Protein AF-A0A8W7PGA3-F1 (afdb_monomer_lite)

InterPro domains:
  IPR018501 DDT domain [PF02791] (238-256)
  IPR018501 DDT domain [PS50827] (234-274)

Structure (mmCIF, N/CA/C/O backbone):
data_AF-A0A8W7PGA3-F1
#
_entry.id   AF-A0A8W7PGA3-F1
#
loop_
_atom_site.group_PDB
_atom_site.id
_atom_site.type_symbol
_atom_site.label_atom_id
_atom_site.label_alt_id
_atom_site.label_comp_id
_atom_site.label_asym_id
_atom_site.label_entity_id
_atom_site.label_seq_id
_atom_site.pdbx_PDB_ins_code
_atom_site.Cartn_x
_atom_site.Cartn_y
_atom_site.Cartn_z
_atom_site.occupancy
_atom_site.B_iso_or_equiv
_atom_site.auth_seq_id
_atom_site.auth_comp_id
_atom_site.auth_asym_id
_atom_site.auth_atom_id
_atom_site.pdbx_PDB_model_num
ATOM 1 N N . LEU A 1 1 ? -80.105 10.537 167.753 1.00 42.12 1 LEU A N 1
ATOM 2 C CA . LEU A 1 1 ? -80.816 9.315 167.313 1.00 42.12 1 LEU A CA 1
ATOM 3 C C . LEU A 1 1 ? -80.474 9.106 165.846 1.00 42.12 1 LEU A C 1
ATOM 5 O O . LEU A 1 1 ? -80.791 9.972 165.046 1.00 42.12 1 LEU A O 1
ATOM 9 N N . GLN A 1 2 ? -79.720 8.060 165.520 1.00 54.12 2 GLN A N 1
ATOM 10 C CA . GLN A 1 2 ? -79.243 7.777 164.159 1.00 54.12 2 GLN A CA 1
ATOM 11 C C . GLN A 1 2 ? -80.231 6.828 163.454 1.00 54.12 2 GLN A C 1
ATOM 13 O O . GLN A 1 2 ? -80.645 5.865 164.105 1.00 54.12 2 GLN A O 1
ATOM 18 N N . PRO A 1 3 ? -80.583 7.043 162.166 1.00 50.56 3 PRO A N 1
ATOM 19 C CA . PRO A 1 3 ? -81.125 5.934 161.373 1.00 50.56 3 PRO A CA 1
ATOM 20 C C . PRO A 1 3 ? -80.585 5.775 159.929 1.00 50.56 3 PRO A C 1
ATOM 22 O O . PRO A 1 3 ? -80.514 6.723 159.156 1.00 50.56 3 PRO A O 1
ATOM 25 N N . ALA A 1 4 ? -80.256 4.500 159.663 1.00 43.84 4 ALA A N 1
ATOM 26 C CA . ALA A 1 4 ? -80.224 3.626 158.470 1.00 43.84 4 ALA A CA 1
ATOM 27 C C . ALA A 1 4 ? -79.685 4.083 157.080 1.00 43.84 4 ALA A C 1
ATOM 29 O O . ALA A 1 4 ? -80.120 5.100 156.548 1.00 43.84 4 ALA A O 1
ATOM 30 N N . PRO A 1 5 ? -78.812 3.275 156.418 1.00 52.69 5 PRO A N 1
ATOM 31 C CA . PRO A 1 5 ? -78.231 3.594 155.110 1.00 52.69 5 PRO A CA 1
ATOM 32 C C . PRO A 1 5 ? -79.104 3.181 153.903 1.00 52.69 5 PRO A C 1
ATOM 34 O O . PRO A 1 5 ? -80.006 2.353 153.998 1.00 52.69 5 PRO A O 1
ATOM 37 N N . LEU A 1 6 ? -78.774 3.800 152.763 1.00 44.16 6 LEU A N 1
ATOM 38 C CA . LEU A 1 6 ? -79.467 3.865 151.464 1.00 44.16 6 LEU A CA 1
ATOM 39 C C . LEU A 1 6 ? -79.898 2.518 150.834 1.00 44.16 6 LEU A C 1
ATOM 41 O O . LEU A 1 6 ? -79.213 1.516 151.043 1.00 44.16 6 LEU A O 1
ATOM 45 N N . PRO A 1 7 ? -80.950 2.498 149.972 1.00 54.72 7 PRO A N 1
ATOM 46 C CA . PRO A 1 7 ? -81.526 3.638 149.240 1.00 54.72 7 PRO A CA 1
ATOM 47 C C . PRO A 1 7 ? -83.064 3.764 149.372 1.00 54.72 7 PRO A C 1
ATOM 49 O O . PRO A 1 7 ? -83.767 3.756 148.366 1.00 54.72 7 PRO A O 1
ATOM 52 N N . TYR A 1 8 ? -83.609 3.866 150.589 1.00 55.56 8 TYR A N 1
ATOM 53 C CA . TYR A 1 8 ? -85.072 3.913 150.802 1.00 55.56 8 TYR A CA 1
ATOM 54 C C . TYR A 1 8 ? -85.569 5.129 151.601 1.00 55.56 8 TYR A C 1
ATOM 56 O O . TYR A 1 8 ? -86.561 5.033 152.316 1.00 55.56 8 TYR A O 1
ATOM 64 N N . ALA A 1 9 ? -84.909 6.282 151.476 1.00 47.88 9 ALA A N 1
ATOM 65 C CA . ALA A 1 9 ? -85.446 7.546 151.979 1.00 47.88 9 ALA A CA 1
ATOM 66 C C . ALA A 1 9 ? -86.015 8.356 150.806 1.00 47.88 9 ALA A C 1
ATOM 68 O O . ALA A 1 9 ? -85.306 9.128 150.165 1.00 47.88 9 ALA A O 1
ATOM 69 N N . THR A 1 10 ? -87.291 8.134 150.495 1.00 50.56 10 THR A N 1
ATOM 70 C CA . THR A 1 10 ? -88.084 9.042 149.659 1.00 50.56 10 THR A CA 1
ATOM 71 C C . THR A 1 10 ? -89.368 9.361 150.401 1.00 50.56 10 THR A C 1
ATOM 73 O O . THR A 1 10 ? -90.278 8.533 150.484 1.00 50.56 10 THR A O 1
ATOM 76 N N . ASP A 1 11 ? -89.378 10.562 150.966 1.00 43.31 11 ASP A N 1
ATOM 77 C CA . ASP A 1 11 ? -90.471 11.182 151.693 1.00 43.31 11 ASP A CA 1
ATOM 78 C C . ASP A 1 11 ? -91.579 11.634 150.727 1.00 43.31 11 ASP A C 1
ATOM 80 O O . ASP A 1 11 ? -91.365 12.468 149.851 1.00 43.31 11 ASP A O 1
ATOM 84 N N . GLY A 1 12 ? -92.787 11.104 150.923 1.00 51.31 12 GLY A N 1
ATOM 85 C CA . GLY A 1 12 ? -94.022 11.863 150.701 1.00 51.31 12 GLY A CA 1
ATOM 86 C C . GLY A 1 12 ? -94.742 11.794 149.351 1.00 51.31 12 GLY A C 1
ATOM 87 O O . GLY A 1 12 ? -95.866 12.283 149.295 1.00 51.31 12 GLY A O 1
ATOM 88 N N . GLU A 1 13 ? -94.212 11.174 148.293 1.00 43.97 13 GLU A N 1
ATOM 89 C CA . GLU A 1 13 ? -94.921 11.118 146.999 1.00 43.97 13 GLU A CA 1
ATOM 90 C C . GLU A 1 13 ? -95.120 9.688 146.470 1.00 43.97 13 GLU A C 1
ATOM 92 O O . GLU A 1 13 ? -94.195 8.887 146.360 1.00 43.97 13 GLU A O 1
ATOM 97 N N . PHE A 1 14 ? -96.382 9.362 146.171 1.00 51.12 14 PHE A N 1
ATOM 98 C CA . PHE A 1 14 ? -96.876 8.035 145.803 1.00 51.12 14 PHE A CA 1
ATOM 99 C C . PHE A 1 14 ? -96.120 7.415 144.617 1.00 51.12 14 PHE A C 1
ATOM 101 O O . PHE A 1 14 ? -95.987 8.027 143.557 1.00 51.12 14 PHE A O 1
ATOM 108 N N . ILE A 1 15 ? -95.706 6.151 144.773 1.00 60.69 15 ILE A N 1
ATOM 109 C CA . ILE A 1 15 ? -95.103 5.334 143.712 1.00 60.69 15 ILE A CA 1
ATOM 110 C C . ILE A 1 15 ? -96.135 5.154 142.588 1.00 60.69 15 ILE A C 1
ATOM 112 O O . ILE A 1 15 ? -97.030 4.312 142.673 1.00 60.69 15 ILE A O 1
ATOM 116 N N . LYS A 1 16 ? -96.008 5.957 141.528 1.00 62.19 16 LYS A N 1
ATOM 117 C CA . LYS A 1 16 ? -96.774 5.816 140.286 1.00 62.19 16 LYS A CA 1
ATOM 118 C C . LYS A 1 16 ? -96.240 4.604 139.525 1.00 62.19 16 LYS A C 1
ATOM 120 O O . LYS A 1 16 ? -95.284 4.726 138.768 1.00 62.19 16 LYS A O 1
ATOM 125 N N . MET A 1 17 ? -96.827 3.434 139.754 1.00 63.03 17 MET A N 1
ATOM 126 C CA . MET A 1 17 ? -96.642 2.295 138.854 1.00 63.03 17 MET A CA 1
ATOM 127 C C . MET A 1 17 ? -97.622 2.405 137.691 1.00 63.03 17 MET A C 1
ATOM 129 O O . MET A 1 17 ? -98.796 2.709 137.892 1.00 63.03 17 MET A O 1
ATOM 133 N N . THR A 1 18 ? -97.131 2.164 136.478 1.00 72.38 18 THR A N 1
ATOM 134 C CA . THR A 1 18 ? -97.987 2.059 135.287 1.00 72.38 18 THR A CA 1
ATOM 135 C C . THR A 1 18 ? -98.889 0.827 135.392 1.00 72.38 18 THR A C 1
ATOM 137 O O . THR A 1 18 ? -98.512 -0.159 136.028 1.00 72.38 18 THR A O 1
ATOM 140 N N . ASP A 1 19 ? -100.057 0.832 134.740 1.00 70.75 19 ASP A N 1
ATOM 141 C CA . ASP A 1 19 ? -100.989 -0.313 134.759 1.00 70.75 19 ASP A CA 1
ATOM 142 C C . ASP A 1 19 ? -100.303 -1.633 134.358 1.00 70.75 19 ASP A C 1
ATOM 144 O O . ASP A 1 19 ? -100.608 -2.699 134.892 1.00 70.75 19 ASP A O 1
ATOM 148 N N . VAL A 1 20 ? -99.301 -1.548 133.474 1.00 74.12 20 VAL A N 1
ATOM 149 C CA . VAL A 1 20 ? -98.461 -2.673 133.041 1.00 74.12 20 VAL A CA 1
ATOM 150 C C . VAL A 1 20 ? -97.588 -3.208 134.182 1.00 74.12 20 VAL A C 1
ATOM 152 O O . VAL A 1 20 ? -97.471 -4.420 134.361 1.00 74.12 20 VAL A O 1
ATOM 155 N N . GLU A 1 21 ? -96.980 -2.331 134.978 1.00 74.06 21 GLU A N 1
ATOM 156 C CA . GLU A 1 21 ? -96.149 -2.723 136.121 1.00 74.06 21 GLU A CA 1
ATOM 157 C C . GLU A 1 21 ? -96.991 -3.281 137.272 1.00 74.06 21 GLU A C 1
ATOM 159 O O . GLU A 1 21 ? -96.579 -4.258 137.902 1.00 74.06 21 GLU A O 1
ATOM 164 N N . VAL A 1 22 ? -98.184 -2.721 137.510 1.00 73.00 22 VAL A N 1
ATOM 165 C CA . VAL A 1 22 ? -99.146 -3.236 138.499 1.00 73.00 22 VAL A CA 1
ATOM 166 C C . VAL A 1 22 ? -99.644 -4.625 138.095 1.00 73.00 22 VAL A C 1
ATOM 168 O O . VAL A 1 22 ? -99.619 -5.543 138.918 1.00 73.00 22 VAL A O 1
ATOM 171 N N . ALA A 1 23 ? -100.028 -4.813 136.827 1.00 73.56 23 ALA A N 1
ATOM 172 C CA . ALA A 1 23 ? -100.450 -6.108 136.294 1.00 73.56 23 ALA A CA 1
ATOM 173 C C . ALA A 1 23 ? -99.333 -7.153 136.403 1.00 73.56 23 ALA A C 1
ATOM 175 O O . ALA A 1 23 ? -99.572 -8.256 136.894 1.00 73.56 23 ALA A O 1
ATOM 176 N N . ARG A 1 24 ? -98.096 -6.781 136.050 1.00 77.25 24 ARG A N 1
ATOM 177 C CA . ARG A 1 24 ? -96.934 -7.663 136.180 1.00 77.25 24 ARG A CA 1
ATOM 178 C C . ARG A 1 24 ? -96.676 -8.060 137.635 1.00 77.25 24 ARG A C 1
ATOM 180 O O . ARG A 1 24 ? -96.416 -9.226 137.903 1.00 77.25 24 ARG A O 1
ATOM 187 N N . ARG A 1 25 ? -96.781 -7.129 138.591 1.00 70.25 25 ARG A N 1
ATOM 188 C CA . ARG A 1 25 ? -96.600 -7.442 140.021 1.00 70.25 25 ARG A CA 1
ATOM 189 C C . ARG A 1 25 ? -97.705 -8.346 140.563 1.00 70.25 25 ARG A C 1
ATOM 191 O O . ARG A 1 25 ? -97.416 -9.237 141.354 1.00 70.25 25 ARG A O 1
ATOM 198 N N . LEU A 1 26 ? -98.950 -8.139 140.131 1.00 70.06 26 LEU A N 1
ATOM 199 C CA . LEU A 1 26 ? -100.078 -9.021 140.448 1.00 70.06 26 LEU A CA 1
ATOM 200 C C . LEU A 1 26 ? -99.887 -10.420 139.859 1.00 70.06 26 LEU A C 1
ATOM 202 O O . LEU A 1 26 ? -100.242 -11.407 140.501 1.00 70.06 26 LEU A O 1
ATOM 206 N N . GLU A 1 27 ? -99.329 -10.513 138.657 1.00 71.88 27 GLU A N 1
ATOM 207 C CA . GLU A 1 27 ? -99.021 -11.779 138.006 1.00 71.88 27 GLU A CA 1
ATOM 208 C C . GLU A 1 27 ? -97.866 -12.499 138.713 1.00 71.88 27 GLU A C 1
ATOM 210 O O . GLU A 1 27 ? -98.025 -13.663 139.072 1.00 71.88 27 GLU A O 1
ATOM 215 N N . ASP A 1 28 ? -96.785 -11.796 139.060 1.00 68.19 28 ASP A N 1
ATOM 216 C CA . ASP A 1 28 ? -95.674 -12.328 139.862 1.00 68.19 28 ASP A CA 1
ATOM 217 C C . ASP A 1 28 ? -96.162 -12.824 141.242 1.00 68.19 28 ASP A C 1
ATOM 219 O O . ASP A 1 28 ? -95.785 -13.913 141.682 1.00 68.19 28 ASP A O 1
ATOM 223 N N . LEU A 1 29 ? -97.066 -12.084 141.902 1.00 60.66 29 LEU A N 1
ATOM 224 C CA . LEU A 1 29 ? -97.652 -12.474 143.191 1.00 60.66 29 LEU A CA 1
ATOM 225 C C . LEU A 1 29 ? -98.572 -13.702 143.054 1.00 60.66 29 LEU A C 1
ATOM 227 O O . LEU A 1 29 ? -98.481 -14.631 143.856 1.00 60.66 29 LEU A O 1
ATOM 231 N N . LYS A 1 30 ? -99.405 -13.764 142.002 1.00 64.06 30 LYS A N 1
ATOM 232 C CA . LYS A 1 30 ? -100.249 -14.935 141.682 1.00 64.06 30 LYS A CA 1
ATOM 233 C C . LYS A 1 30 ? -99.424 -16.169 141.326 1.00 64.06 30 LYS A C 1
ATOM 235 O O . LYS A 1 30 ? -99.808 -17.285 141.681 1.00 64.06 30 LYS A O 1
ATOM 240 N N . MET A 1 31 ? -98.312 -15.993 140.616 1.00 64.44 31 MET A N 1
ATOM 241 C CA . MET A 1 31 ? -97.389 -17.079 140.298 1.00 64.44 31 MET A CA 1
ATOM 242 C C . MET A 1 31 ? -96.699 -17.572 141.570 1.00 64.44 31 MET A C 1
ATOM 244 O O . MET A 1 31 ? -96.667 -18.776 141.803 1.00 64.44 31 MET A O 1
ATOM 248 N N . PHE A 1 32 ? -96.264 -16.676 142.461 1.00 59.03 32 PHE A N 1
ATOM 249 C CA . PHE A 1 32 ? -95.673 -17.046 143.750 1.00 59.03 32 PHE A CA 1
ATOM 250 C C . PHE A 1 32 ? -96.638 -17.852 144.639 1.00 59.03 32 PHE A C 1
ATOM 252 O O . PHE A 1 32 ? -96.260 -18.900 145.166 1.00 59.03 32 PHE A O 1
ATOM 259 N N . THR A 1 33 ? -97.908 -17.438 144.742 1.00 56.81 33 THR A N 1
ATOM 260 C CA . THR A 1 33 ? -98.926 -18.181 145.506 1.00 56.81 33 THR A CA 1
ATOM 261 C C . THR A 1 33 ? -99.267 -19.529 144.862 1.00 56.81 33 THR A C 1
ATOM 263 O O . THR A 1 33 ? -99.448 -20.511 145.581 1.00 56.81 33 THR A O 1
ATOM 266 N N . ARG A 1 34 ? -99.274 -19.630 143.521 1.00 60.41 34 ARG A N 1
ATOM 267 C CA . ARG A 1 34 ? -99.401 -20.926 142.828 1.00 60.41 34 ARG A CA 1
ATOM 268 C C . ARG A 1 34 ? -98.195 -21.829 143.071 1.00 60.41 34 ARG A C 1
ATOM 270 O O . ARG A 1 34 ? -98.386 -23.013 143.302 1.00 60.41 34 ARG A O 1
ATOM 277 N N . HIS A 1 35 ? -96.972 -21.304 143.083 1.00 58.03 35 HIS A N 1
ATOM 278 C CA . HIS A 1 35 ? -95.774 -22.111 143.323 1.00 58.03 35 HIS A CA 1
ATOM 279 C C . HIS A 1 35 ? -95.649 -22.609 144.767 1.00 58.03 35 HIS A C 1
ATOM 281 O O . HIS A 1 35 ? -95.086 -23.681 144.973 1.00 58.03 35 HIS A O 1
ATOM 287 N N . ALA A 1 36 ? -96.203 -21.900 145.757 1.00 58.75 36 ALA A N 1
ATOM 288 C CA . ALA A 1 36 ? -96.117 -22.282 147.167 1.00 58.75 36 ALA A CA 1
ATOM 289 C C . ALA A 1 36 ? -96.862 -23.592 147.512 1.00 58.75 36 ALA A C 1
ATOM 291 O O . ALA A 1 36 ? -96.420 -24.300 148.416 1.00 58.75 36 ALA A O 1
ATOM 292 N N . GLY A 1 37 ? -97.910 -23.959 146.758 1.00 57.12 37 GLY A N 1
ATOM 293 C CA . GLY A 1 37 ? -98.713 -25.178 146.960 1.00 57.12 37 GLY A CA 1
ATOM 294 C C . GLY A 1 37 ? -98.348 -26.389 146.085 1.00 57.12 37 GLY A C 1
ATOM 295 O O . GLY A 1 37 ? -99.008 -27.418 146.186 1.00 57.12 37 GLY A O 1
ATOM 296 N N . LEU A 1 38 ? -97.329 -26.289 145.220 1.00 58.66 38 LEU A N 1
ATOM 297 C CA . LEU A 1 38 ? -96.968 -27.346 144.258 1.00 58.66 38 LEU A CA 1
ATOM 298 C C . LEU A 1 38 ? -95.821 -28.227 144.781 1.00 58.66 38 LEU A C 1
ATOM 300 O O . LEU A 1 38 ? -94.893 -27.728 145.426 1.00 58.66 38 LEU A O 1
ATOM 304 N N . GLY A 1 39 ? -95.873 -29.532 144.495 1.00 58.84 39 GLY A N 1
ATOM 305 C CA . GLY A 1 39 ? -94.847 -30.509 144.881 1.00 58.84 39 GLY A CA 1
ATOM 306 C C . GLY A 1 39 ? -93.471 -30.215 144.266 1.00 58.84 39 GLY A C 1
ATOM 307 O O . GLY A 1 39 ? -93.366 -29.528 143.249 1.00 58.84 39 GLY A O 1
ATOM 308 N N . VAL A 1 40 ? -92.406 -30.721 144.897 1.00 63.78 40 VAL A N 1
ATOM 309 C CA . VAL A 1 40 ? -90.995 -30.414 144.573 1.00 63.78 40 VAL A CA 1
ATOM 310 C C . VAL A 1 40 ? -90.662 -30.621 143.086 1.00 63.78 40 VAL A C 1
ATOM 312 O O . VAL A 1 40 ? -89.968 -29.790 142.503 1.00 63.78 40 VAL A O 1
ATOM 315 N N . GLU A 1 41 ? -91.215 -31.651 142.441 1.00 61.66 41 GLU A N 1
ATOM 316 C CA . GLU A 1 41 ? -90.937 -31.946 141.026 1.00 61.66 41 GLU A CA 1
ATOM 317 C C . GLU A 1 41 ? -91.449 -30.868 140.056 1.00 61.66 41 GLU A C 1
ATOM 319 O O . GLU A 1 41 ? -90.728 -30.456 139.148 1.00 61.66 41 GLU A O 1
ATOM 324 N N . GLN A 1 42 ? -92.636 -30.304 140.295 1.00 61.88 42 GLN A N 1
ATOM 325 C CA . GLN A 1 42 ? -93.205 -29.264 139.426 1.00 61.88 42 GLN A CA 1
ATOM 326 C C . GLN A 1 42 ? -92.454 -27.927 139.525 1.00 61.88 42 GLN A C 1
ATOM 328 O O . GLN A 1 42 ? -92.464 -27.135 138.584 1.00 61.88 42 GLN A O 1
ATOM 333 N N . ARG A 1 43 ? -91.756 -27.664 140.640 1.00 59.25 43 ARG A N 1
ATOM 334 C CA . ARG A 1 43 ? -90.908 -26.465 140.785 1.00 59.25 43 ARG A CA 1
ATOM 335 C C . ARG A 1 43 ? -89.595 -26.598 140.007 1.00 59.25 43 ARG A C 1
ATOM 337 O O . ARG A 1 43 ? -89.128 -25.612 139.438 1.00 59.25 43 ARG A O 1
ATOM 344 N N . ILE A 1 44 ? -89.031 -27.808 139.938 1.00 63.69 44 ILE A N 1
ATOM 345 C CA . ILE A 1 44 ? -87.819 -28.109 139.157 1.00 63.69 44 ILE A CA 1
ATOM 346 C C . ILE A 1 44 ? -88.093 -27.938 137.659 1.00 63.69 44 ILE A C 1
ATOM 348 O O . ILE A 1 44 ? -87.286 -27.346 136.942 1.00 63.69 44 ILE A O 1
ATOM 352 N N . GLU A 1 45 ? -89.251 -28.393 137.185 1.00 67.06 45 GLU A N 1
ATOM 353 C CA . GLU A 1 45 ? -89.621 -28.311 135.770 1.00 67.06 45 GLU A CA 1
ATOM 354 C C . GLU A 1 45 ? -89.770 -26.861 135.279 1.00 67.06 45 GLU A C 1
ATOM 356 O O . GLU A 1 45 ? -89.292 -26.500 134.200 1.00 67.06 45 GLU A O 1
ATOM 361 N N . ILE A 1 46 ? -90.335 -25.986 136.112 1.00 68.62 46 ILE A N 1
ATOM 362 C CA . ILE A 1 46 ? -90.528 -24.566 135.784 1.00 68.62 46 ILE A CA 1
ATOM 363 C C . ILE A 1 46 ? -89.200 -23.797 135.833 1.00 68.62 46 ILE A C 1
ATOM 365 O O . ILE A 1 46 ? -88.940 -22.959 134.965 1.00 68.62 46 ILE A O 1
ATOM 369 N N . ALA A 1 47 ? -88.308 -24.131 136.773 1.00 66.38 47 ALA A N 1
ATOM 370 C CA . ALA A 1 47 ? -86.943 -23.603 136.787 1.00 66.38 47 ALA A CA 1
ATOM 371 C C . ALA A 1 47 ? -86.157 -24.028 135.530 1.00 66.38 47 ALA A C 1
ATOM 373 O O . ALA A 1 47 ? -85.461 -23.211 134.921 1.00 66.38 47 ALA A O 1
ATOM 374 N N . LYS A 1 48 ? -86.329 -25.278 135.079 1.00 72.38 48 LYS A N 1
ATOM 375 C CA . LYS A 1 48 ? -85.702 -25.802 133.856 1.00 72.38 48 LYS A CA 1
ATOM 376 C C . LYS A 1 48 ? -86.221 -25.103 132.594 1.00 72.38 48 LYS A C 1
ATOM 378 O O . LYS A 1 48 ? -85.424 -24.759 131.722 1.00 72.38 48 LYS A O 1
ATOM 383 N N . GLN A 1 49 ? -87.524 -24.823 132.508 1.00 68.44 49 GLN A N 1
ATOM 384 C CA . GLN A 1 49 ? -88.103 -24.071 131.387 1.00 68.44 49 GLN A CA 1
ATOM 385 C C . GLN A 1 49 ? -87.634 -22.607 131.339 1.00 68.44 49 GLN A C 1
ATOM 387 O O . GLN A 1 49 ? -87.328 -22.102 130.258 1.00 68.44 49 GLN A O 1
ATOM 392 N N . GLN A 1 50 ? -87.503 -21.924 132.483 1.00 68.12 50 GLN A N 1
ATOM 393 C CA . GLN A 1 50 ? -86.955 -20.559 132.512 1.00 68.12 50 GLN A CA 1
ATOM 394 C C . GLN A 1 50 ? -85.472 -20.501 132.124 1.00 68.12 50 GLN A C 1
ATOM 396 O O . GLN A 1 50 ? -85.062 -19.561 131.435 1.00 68.12 50 GLN A O 1
ATOM 401 N N . GLN A 1 51 ? -84.679 -21.500 132.519 1.00 69.69 51 GLN A N 1
ATOM 402 C CA . GLN A 1 51 ? -83.281 -21.612 132.104 1.00 69.69 51 GLN A CA 1
ATOM 403 C C . GLN A 1 51 ? -83.176 -21.822 130.582 1.00 69.69 51 GLN A C 1
ATOM 405 O O . GLN A 1 51 ? -82.461 -21.080 129.909 1.00 69.69 51 GLN A O 1
ATOM 410 N N . ALA A 1 52 ? -83.988 -22.724 130.016 1.00 72.69 52 ALA A N 1
ATOM 411 C CA . ALA A 1 52 ? -84.034 -22.975 128.573 1.00 72.69 52 ALA A CA 1
ATOM 412 C C . ALA A 1 52 ? -84.430 -21.728 127.754 1.00 72.69 52 ALA A C 1
ATOM 414 O O . ALA A 1 52 ? -83.836 -21.448 126.713 1.00 72.69 52 ALA A O 1
ATOM 415 N N . LEU A 1 53 ? -85.386 -20.928 128.242 1.00 70.25 53 LEU A N 1
ATOM 416 C CA . LEU A 1 53 ? -85.795 -19.668 127.605 1.00 70.25 53 LEU A CA 1
ATOM 417 C C . LEU A 1 53 ? -84.688 -18.601 127.614 1.00 70.25 53 LEU A C 1
ATOM 419 O O . LEU A 1 53 ? -84.539 -17.851 126.644 1.00 70.25 53 LEU A O 1
ATOM 423 N N . ARG A 1 54 ? -83.896 -18.520 128.691 1.00 68.31 54 ARG A N 1
ATOM 424 C CA . ARG A 1 54 ? -82.757 -17.589 128.774 1.00 68.31 54 ARG A CA 1
ATOM 425 C C . ARG A 1 54 ? -81.625 -17.991 127.832 1.00 68.31 54 ARG A C 1
ATOM 427 O O . ARG A 1 54 ? -81.098 -17.122 127.132 1.00 68.31 54 ARG A O 1
ATOM 434 N N . ASP A 1 55 ? -81.313 -19.280 127.759 1.00 71.69 55 ASP A N 1
ATOM 435 C CA . ASP A 1 55 ? -80.259 -19.797 126.885 1.00 71.69 55 ASP A CA 1
ATOM 436 C C . ASP A 1 55 ? -80.645 -19.668 125.400 1.00 71.69 55 ASP A C 1
ATOM 438 O O . ASP A 1 55 ? -79.843 -19.191 124.594 1.00 71.69 55 ASP A O 1
ATOM 442 N N . ALA A 1 56 ? -81.909 -19.930 125.044 1.00 73.19 56 ALA A N 1
ATOM 443 C CA . ALA A 1 56 ? -82.420 -19.712 123.687 1.00 73.19 56 ALA A CA 1
ATOM 444 C C . ALA A 1 56 ? -82.331 -18.236 123.246 1.00 73.19 56 ALA A C 1
ATOM 446 O O . ALA A 1 56 ? -81.934 -17.935 122.118 1.00 73.19 56 ALA A O 1
ATOM 447 N N . LYS A 1 57 ? -82.636 -17.285 124.142 1.00 72.00 57 LYS A N 1
ATOM 448 C CA . LYS A 1 57 ? -82.545 -15.845 123.839 1.00 72.00 57 LYS A CA 1
ATOM 449 C C . LYS A 1 57 ? -81.097 -15.370 123.669 1.00 72.00 57 LYS A C 1
ATOM 451 O O . LYS A 1 57 ? -80.841 -14.465 122.871 1.00 72.00 57 LYS A O 1
ATOM 456 N N . LYS A 1 58 ? -80.149 -15.968 124.398 1.00 70.94 58 LYS A N 1
ATOM 457 C CA . LYS A 1 58 ? -78.715 -15.680 124.253 1.00 70.94 58 LYS A CA 1
ATOM 458 C C . LYS A 1 58 ? -78.181 -16.202 122.915 1.00 70.94 58 LYS A C 1
ATOM 460 O O . LYS A 1 58 ? -77.539 -15.438 122.196 1.00 70.94 58 LYS A O 1
ATOM 465 N N . LEU A 1 59 ? -78.546 -17.429 122.539 1.00 74.56 59 LEU A N 1
ATOM 466 C CA . LEU A 1 59 ? -78.173 -18.035 121.256 1.00 74.56 59 LEU A CA 1
ATOM 467 C C . LEU A 1 59 ? -78.724 -17.249 120.056 1.00 74.56 59 LEU A C 1
ATOM 469 O O . LEU A 1 59 ? -77.981 -16.980 119.118 1.00 74.56 59 LEU A O 1
ATOM 473 N N . ALA A 1 60 ? -79.974 -16.778 120.112 1.00 74.38 60 ALA A N 1
ATOM 474 C CA . ALA A 1 60 ? -80.553 -15.962 119.040 1.00 74.38 60 ALA A CA 1
ATOM 475 C C . ALA A 1 60 ? -79.833 -14.608 118.854 1.00 74.38 60 ALA A C 1
ATOM 477 O O . ALA A 1 60 ? -79.659 -14.128 117.731 1.00 74.38 60 ALA A O 1
ATOM 478 N N . LYS A 1 61 ? -79.378 -13.982 119.949 1.00 71.94 61 LYS A N 1
ATOM 479 C CA . LYS A 1 61 ? -78.632 -12.713 119.893 1.00 71.94 61 LYS A CA 1
ATOM 480 C C . LYS A 1 61 ? -77.192 -12.913 119.406 1.00 71.94 61 LYS A C 1
ATOM 482 O O . LYS A 1 61 ? -76.680 -12.065 118.674 1.00 71.94 61 LYS A O 1
ATOM 487 N N . GLU A 1 62 ? -76.554 -14.024 119.772 1.00 73.00 62 GLU A N 1
ATOM 488 C CA . GLU A 1 62 ? -75.240 -14.415 119.245 1.00 73.00 62 GLU A CA 1
ATOM 489 C C . GLU A 1 62 ? -75.305 -14.778 117.755 1.00 73.00 62 GLU A C 1
ATOM 491 O O . GLU A 1 62 ? -74.464 -14.303 116.993 1.00 73.00 62 GLU A O 1
ATOM 496 N N . GLU A 1 63 ? -76.329 -15.510 117.300 1.00 72.00 63 GLU A N 1
ATOM 497 C CA . GLU A 1 63 ? -76.545 -15.776 115.871 1.00 72.00 63 GLU A CA 1
ATOM 498 C C . GLU A 1 63 ? -76.769 -14.491 115.074 1.00 72.00 63 GLU A C 1
ATOM 500 O O . GLU A 1 63 ? -76.122 -14.289 114.047 1.00 72.00 63 GLU A O 1
ATOM 505 N N . MET A 1 64 ? -77.618 -13.578 115.557 1.00 71.50 64 MET A N 1
ATOM 506 C CA . MET A 1 64 ? -77.866 -12.300 114.884 1.00 71.50 64 MET A CA 1
ATOM 507 C C . MET A 1 64 ? -76.582 -11.461 114.753 1.00 71.50 64 MET A C 1
ATOM 509 O O . MET A 1 64 ? -76.327 -10.877 113.696 1.00 71.50 64 MET A O 1
ATOM 513 N N . ASN A 1 65 ? -75.749 -11.417 115.798 1.00 69.88 65 ASN A N 1
ATOM 514 C CA . ASN A 1 65 ? -74.473 -10.701 115.761 1.00 69.88 65 ASN A CA 1
ATOM 515 C C . ASN A 1 65 ? -73.465 -11.375 114.816 1.00 69.88 65 ASN A C 1
ATOM 517 O O . ASN A 1 65 ? -72.846 -10.689 114.001 1.00 69.88 65 ASN A O 1
ATOM 521 N N . LYS A 1 66 ? -73.369 -12.709 114.841 1.00 74.38 66 LYS A N 1
ATOM 522 C CA . LYS A 1 66 ? -72.488 -13.491 113.961 1.00 74.38 66 LYS A CA 1
ATOM 523 C C . LYS A 1 66 ? -72.888 -13.363 112.489 1.00 74.38 66 LYS A C 1
ATOM 525 O O . LYS A 1 66 ? -72.023 -13.256 111.622 1.00 74.38 66 LYS A O 1
ATOM 530 N N . ASN A 1 67 ? -74.188 -13.307 112.192 1.00 70.50 67 ASN A N 1
ATOM 531 C CA . ASN A 1 67 ? -74.681 -13.116 110.828 1.00 70.50 67 ASN A CA 1
ATOM 532 C C . ASN A 1 67 ? -74.408 -11.691 110.314 1.00 70.50 67 ASN A C 1
ATOM 534 O O . ASN A 1 67 ? -74.053 -11.497 109.151 1.00 70.50 67 ASN A O 1
ATOM 538 N N . LYS A 1 68 ? -74.496 -10.682 111.191 1.00 71.62 68 LYS A N 1
ATOM 539 C CA . LYS A 1 68 ? -74.177 -9.285 110.858 1.00 71.62 68 LYS A CA 1
ATOM 540 C C . LYS A 1 68 ? -72.680 -9.067 110.609 1.00 71.62 68 LYS A C 1
ATOM 542 O O . LYS A 1 68 ? -72.321 -8.270 109.744 1.00 71.62 68 LYS A O 1
ATOM 547 N N . GLU A 1 69 ? -71.819 -9.780 111.330 1.00 73.50 69 GLU A N 1
ATOM 548 C CA . GLU A 1 69 ? -70.368 -9.756 111.128 1.00 73.50 69 GLU A CA 1
ATOM 549 C C . GLU A 1 69 ? -69.957 -10.472 109.831 1.00 73.50 69 GLU A C 1
ATOM 551 O O . GLU A 1 69 ? -69.244 -9.887 109.013 1.00 73.50 69 GLU A O 1
ATOM 556 N N . LYS A 1 70 ? -70.515 -11.661 109.559 1.00 71.75 70 LYS A N 1
ATOM 557 C CA . LYS A 1 70 ? -70.325 -12.369 108.279 1.00 71.75 70 LYS A CA 1
ATOM 558 C C . LYS A 1 70 ? -70.770 -11.537 107.073 1.00 71.75 70 LYS A C 1
ATOM 560 O O . LYS A 1 70 ? -70.070 -11.495 106.066 1.00 71.75 70 LYS A O 1
ATOM 565 N N . ALA A 1 71 ? -71.891 -10.819 107.179 1.00 75.56 71 ALA A N 1
ATOM 566 C CA . ALA A 1 71 ? -72.372 -9.945 106.108 1.00 75.56 71 ALA A CA 1
ATOM 567 C C . ALA A 1 71 ? -71.447 -8.740 105.840 1.00 75.56 71 ALA A C 1
ATOM 569 O O . ALA A 1 71 ? -71.376 -8.260 104.707 1.00 75.56 71 ALA A O 1
ATOM 570 N N . ARG A 1 72 ? -70.730 -8.238 106.856 1.00 73.38 72 ARG A N 1
ATOM 571 C CA . ARG A 1 72 ? -69.726 -7.174 106.677 1.00 73.38 72 ARG A CA 1
ATOM 572 C C . ARG A 1 72 ? -68.454 -7.709 106.025 1.00 73.38 72 ARG A C 1
ATOM 574 O O . ARG A 1 72 ? -68.002 -7.115 105.052 1.00 73.38 72 ARG A O 1
ATOM 581 N N . GLN A 1 73 ? -67.951 -8.850 106.494 1.00 71.06 73 GLN A N 1
ATOM 582 C CA . GLN A 1 73 ? -66.765 -9.497 105.923 1.00 71.06 73 GLN A CA 1
ATOM 583 C C . GLN A 1 73 ? -66.982 -9.912 104.459 1.00 71.06 73 GLN A C 1
ATOM 585 O O . GLN A 1 73 ? -66.106 -9.695 103.629 1.00 71.06 73 GLN A O 1
ATOM 590 N N . ALA A 1 74 ? -68.172 -10.412 104.106 1.00 77.19 74 ALA A N 1
ATOM 591 C CA . ALA A 1 74 ? -68.508 -10.748 102.721 1.00 77.19 74 ALA A CA 1
ATOM 592 C C . ALA A 1 74 ? -68.520 -9.516 101.794 1.00 77.19 74 ALA A C 1
ATOM 594 O O . ALA A 1 74 ? -67.975 -9.567 100.695 1.00 77.19 74 ALA A O 1
ATOM 595 N N . LYS A 1 75 ? -69.081 -8.382 102.243 1.00 76.31 75 LYS A N 1
ATOM 596 C CA . LYS A 1 75 ? -69.081 -7.131 101.459 1.00 76.31 75 LYS A CA 1
ATOM 597 C C . LYS A 1 75 ? -67.684 -6.533 101.291 1.00 76.31 75 LYS A C 1
ATOM 599 O O . LYS A 1 75 ? -67.400 -5.920 100.265 1.00 76.31 75 LYS A O 1
ATOM 604 N N . GLU A 1 76 ? -66.825 -6.677 102.294 1.00 74.62 76 GLU A N 1
ATOM 605 C CA . GLU A 1 76 ? -65.439 -6.211 102.228 1.00 74.62 76 GLU A CA 1
ATOM 606 C C . GLU A 1 76 ? -64.589 -7.092 101.300 1.00 74.62 76 GLU A C 1
ATOM 608 O O . GLU A 1 76 ? -63.843 -6.562 100.475 1.00 74.62 76 GLU A O 1
ATOM 613 N N . ALA A 1 77 ? -64.790 -8.414 101.343 1.00 73.56 77 ALA A N 1
ATOM 614 C CA . ALA A 1 77 ? -64.176 -9.357 100.411 1.00 73.56 77 ALA A CA 1
ATOM 615 C C . ALA A 1 77 ? -64.595 -9.088 98.954 1.00 73.56 77 ALA A C 1
ATOM 617 O O . ALA A 1 77 ? -63.727 -8.964 98.094 1.00 73.56 77 ALA A O 1
ATOM 618 N N . GLU A 1 78 ? -65.890 -8.880 98.679 1.00 78.44 78 GLU A N 1
ATOM 619 C CA . GLU A 1 78 ? -66.378 -8.571 97.323 1.00 78.44 78 GLU A CA 1
ATOM 620 C C . GLU A 1 78 ? -65.820 -7.234 96.797 1.00 78.44 78 GLU A C 1
ATOM 622 O O . GLU A 1 78 ? -65.478 -7.096 95.619 1.00 78.44 78 GLU A O 1
ATOM 627 N N . ARG A 1 79 ? -65.678 -6.225 97.669 1.00 77.94 79 ARG A N 1
ATOM 628 C CA . ARG A 1 79 ? -65.090 -4.930 97.297 1.00 77.94 79 ARG A CA 1
ATOM 629 C C . ARG A 1 79 ? -63.602 -5.053 96.959 1.00 77.94 79 ARG A C 1
ATOM 631 O O . ARG A 1 79 ? -63.162 -4.434 95.987 1.00 77.94 79 ARG A O 1
ATOM 638 N N . ASN A 1 80 ? -62.842 -5.826 97.735 1.00 70.62 80 ASN A N 1
ATOM 639 C CA . ASN A 1 80 ? -61.430 -6.083 97.449 1.00 70.62 80 ASN A CA 1
ATOM 640 C C . ASN A 1 80 ? -61.252 -6.907 96.170 1.00 70.62 80 ASN A C 1
ATOM 642 O O . ASN A 1 80 ? -60.407 -6.556 95.350 1.00 70.62 80 ASN A O 1
ATOM 646 N N . GLU A 1 81 ? -62.087 -7.922 95.944 1.00 77.50 81 GLU A N 1
ATOM 647 C CA . GLU A 1 81 ? -62.024 -8.749 94.738 1.00 77.50 81 GLU A CA 1
ATOM 648 C C . GLU A 1 81 ? -62.310 -7.931 93.466 1.00 77.50 81 GLU A C 1
ATOM 650 O O . GLU A 1 81 ? -61.567 -8.030 92.489 1.00 77.50 81 GLU A O 1
ATOM 655 N N . ARG A 1 82 ? -63.299 -7.023 93.487 1.00 78.00 82 ARG A N 1
ATOM 656 C CA . ARG A 1 82 ? -63.558 -6.104 92.358 1.00 78.00 82 ARG A CA 1
ATOM 657 C C . ARG A 1 82 ? -62.392 -5.151 92.079 1.00 78.00 82 ARG A C 1
ATOM 659 O O . ARG A 1 82 ? -62.092 -4.870 90.919 1.00 78.00 82 ARG A O 1
ATOM 666 N N . LEU A 1 83 ? -61.733 -4.637 93.120 1.00 72.50 83 LEU A N 1
ATOM 667 C CA . LEU A 1 83 ? -60.552 -3.775 92.972 1.00 72.50 83 LEU A CA 1
ATOM 668 C C . LEU A 1 83 ? -59.356 -4.545 92.397 1.00 72.50 83 LEU A C 1
ATOM 670 O O . LEU A 1 83 ? -58.622 -4.005 91.567 1.00 72.50 83 LEU A O 1
ATOM 674 N N . GLU A 1 84 ? -59.170 -5.798 92.805 1.00 76.31 84 GLU A N 1
ATOM 675 C CA . GLU A 1 84 ? -58.099 -6.657 92.304 1.00 76.31 84 GLU A CA 1
ATOM 676 C C . GLU A 1 84 ? -58.342 -7.085 90.848 1.00 76.31 84 GLU A C 1
ATOM 678 O O . GLU A 1 84 ? -57.424 -7.014 90.030 1.00 76.31 84 GLU A O 1
ATOM 683 N N . GLN A 1 85 ? -59.583 -7.425 90.483 1.00 73.94 85 GLN A N 1
ATOM 684 C CA . GLN A 1 85 ? -59.972 -7.705 89.095 1.00 73.94 85 GLN A CA 1
ATOM 685 C C . GLN A 1 85 ? -59.752 -6.486 88.191 1.00 73.94 85 GLN A C 1
ATOM 687 O O . GLN A 1 85 ? -59.150 -6.614 87.127 1.00 73.94 85 GLN A O 1
ATOM 692 N N . GLN A 1 86 ? -60.134 -5.284 88.635 1.00 74.56 86 GLN A N 1
ATOM 693 C CA . GLN A 1 86 ? -59.932 -4.060 87.853 1.00 74.56 86 GLN A CA 1
ATOM 694 C C . GLN A 1 86 ? -58.444 -3.691 87.700 1.00 74.56 86 GLN A C 1
ATOM 696 O O . GLN A 1 86 ? -58.046 -3.131 86.675 1.00 74.56 86 GLN A O 1
ATOM 701 N N . ARG A 1 87 ? -57.597 -4.009 88.691 1.00 76.62 87 ARG A N 1
ATOM 702 C CA . ARG A 1 87 ? -56.135 -3.868 88.571 1.00 76.62 87 ARG A CA 1
ATOM 703 C C . ARG A 1 87 ? -55.554 -4.868 87.573 1.00 76.62 87 ARG A C 1
ATOM 705 O O . ARG A 1 87 ? -54.841 -4.440 86.670 1.00 76.62 87 ARG A O 1
ATOM 712 N N . LYS A 1 88 ? -55.925 -6.149 87.671 1.00 78.50 88 LYS A N 1
ATOM 713 C CA . LYS A 1 88 ? -55.494 -7.202 86.733 1.00 78.50 88 LYS A CA 1
ATOM 714 C C . LYS A 1 88 ? -55.925 -6.905 85.295 1.00 78.50 88 LYS A C 1
ATOM 716 O O . LYS A 1 88 ? -55.130 -7.062 84.375 1.00 78.50 88 LYS A O 1
ATOM 721 N N . GLU A 1 89 ? -57.141 -6.402 85.090 1.00 77.06 89 GLU A N 1
ATOM 722 C CA . GLU A 1 89 ? -57.640 -6.026 83.763 1.00 77.06 89 GLU A CA 1
ATOM 723 C C . GLU A 1 89 ? -56.888 -4.814 83.183 1.00 77.06 89 GLU A C 1
ATOM 725 O O . GLU A 1 89 ? -56.533 -4.800 82.002 1.00 77.06 89 GLU A O 1
ATOM 730 N N . ARG A 1 90 ? -56.569 -3.808 84.014 1.00 77.12 90 ARG A N 1
ATOM 731 C CA . ARG A 1 90 ? -55.738 -2.665 83.598 1.00 77.12 90 ARG A CA 1
ATOM 732 C C . ARG A 1 90 ? -54.306 -3.079 83.265 1.00 77.12 90 ARG A C 1
ATOM 734 O O . ARG A 1 90 ? -53.768 -2.589 82.275 1.00 77.12 90 ARG A O 1
ATOM 741 N N . GLU A 1 91 ? -53.702 -3.967 84.051 1.00 75.44 91 GLU A N 1
ATOM 742 C CA . GLU A 1 91 ? -52.356 -4.490 83.790 1.00 75.44 91 GLU A CA 1
ATOM 743 C C . GLU A 1 91 ? -52.310 -5.323 82.507 1.00 75.44 91 GLU A C 1
ATOM 745 O O . GLU A 1 91 ? -51.438 -5.088 81.669 1.00 75.44 91 GLU A O 1
ATOM 750 N N . LEU A 1 92 ? -53.289 -6.207 82.291 1.00 77.12 92 LEU A N 1
ATOM 751 C CA . LEU A 1 92 ? -53.386 -7.020 81.078 1.00 77.12 92 LEU A CA 1
ATOM 752 C C . LEU A 1 92 ? -53.586 -6.150 79.829 1.00 77.12 92 LEU A C 1
ATOM 754 O O . LEU A 1 92 ? -52.908 -6.338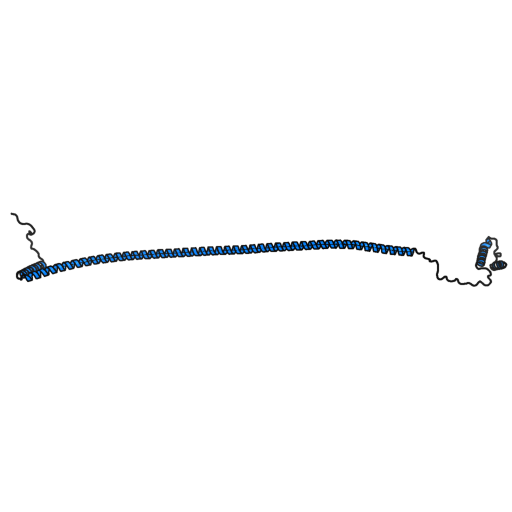 78.820 1.00 77.12 92 LEU A O 1
ATOM 758 N N . LYS A 1 93 ? -54.466 -5.145 79.900 1.00 76.75 93 LYS A N 1
ATOM 759 C CA . LYS A 1 93 ? -54.696 -4.208 78.792 1.00 76.75 93 LYS A CA 1
ATOM 760 C C . LYS A 1 93 ? -53.455 -3.364 78.486 1.00 76.75 93 LYS A C 1
ATOM 762 O O . LYS A 1 93 ? -53.170 -3.097 77.319 1.00 76.75 93 LYS A O 1
ATOM 767 N N . ASN A 1 94 ? -52.704 -2.957 79.510 1.00 78.88 94 ASN A N 1
ATOM 768 C CA .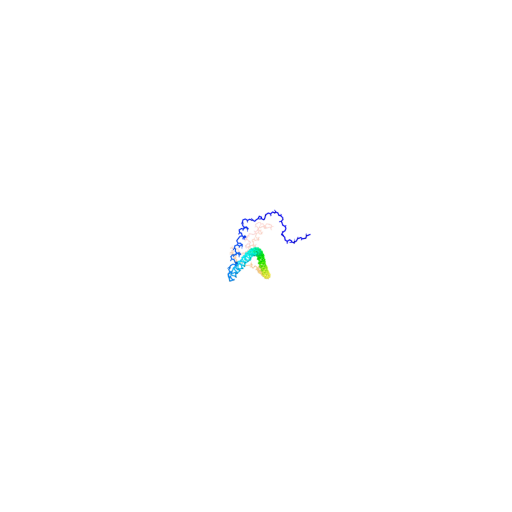 ASN A 1 94 ? -51.464 -2.204 79.331 1.00 78.88 94 ASN A CA 1
ATOM 769 C C . ASN A 1 94 ? -50.341 -3.081 78.743 1.00 78.88 94 ASN A C 1
ATOM 771 O O . ASN A 1 94 ? -49.630 -2.634 77.845 1.00 78.88 94 ASN A O 1
A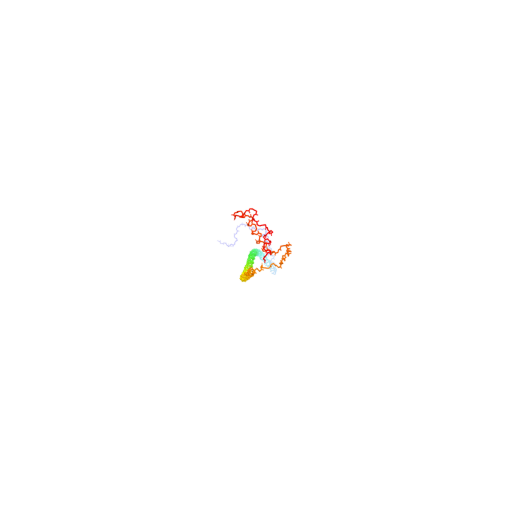TOM 775 N N . GLN A 1 95 ? -50.228 -4.345 79.172 1.00 76.00 95 GLN A N 1
ATOM 776 C CA . GLN A 1 95 ? -49.310 -5.320 78.569 1.00 76.00 95 GLN A CA 1
ATOM 777 C C . GLN A 1 95 ? -49.638 -5.576 77.097 1.00 76.00 95 GLN A C 1
ATOM 779 O O . GLN A 1 95 ? -48.749 -5.474 76.257 1.00 76.00 95 GLN A O 1
ATOM 784 N N . GLN A 1 96 ? -50.909 -5.808 76.758 1.00 77.81 96 GLN A N 1
ATOM 785 C CA . GLN A 1 96 ? -51.331 -6.007 75.368 1.00 77.81 96 GLN A CA 1
ATOM 786 C C . GLN A 1 96 ? -51.080 -4.767 74.497 1.00 77.81 96 GLN A C 1
ATOM 788 O O . GLN A 1 96 ? -50.672 -4.897 73.344 1.00 77.81 96 GLN A O 1
ATOM 793 N N . ALA A 1 97 ? -51.274 -3.557 75.033 1.00 78.44 97 ALA A N 1
ATOM 794 C CA . ALA A 1 97 ? -50.978 -2.320 74.312 1.00 78.44 97 ALA A CA 1
ATOM 795 C C . ALA A 1 97 ? -49.469 -2.130 74.064 1.00 78.44 97 ALA A C 1
ATOM 797 O O . ALA A 1 97 ? -49.071 -1.721 72.971 1.00 78.44 97 ALA A O 1
ATOM 798 N N . LEU A 1 98 ? -48.627 -2.450 75.052 1.00 79.69 98 LEU A N 1
ATOM 799 C CA . LEU A 1 98 ? -47.167 -2.404 74.929 1.00 79.69 98 LEU A CA 1
ATOM 800 C C . LEU A 1 98 ? -46.639 -3.468 73.964 1.00 79.69 98 LEU A C 1
ATOM 802 O O . LEU A 1 98 ? -45.815 -3.142 73.109 1.00 79.69 98 LEU A O 1
ATOM 806 N N . GLU A 1 99 ? -47.137 -4.703 74.038 1.00 80.25 99 GLU A N 1
ATOM 807 C CA . GLU A 1 99 ? -46.784 -5.759 73.087 1.00 80.25 99 GLU A CA 1
ATOM 808 C C . GLU A 1 99 ? -47.236 -5.415 71.670 1.00 80.25 99 GLU A C 1
ATOM 810 O O . GLU A 1 99 ? -46.439 -5.531 70.746 1.00 80.25 99 GLU A O 1
ATOM 815 N N . ALA A 1 100 ? -48.462 -4.919 71.474 1.00 80.38 100 ALA A N 1
ATOM 816 C CA . ALA A 1 100 ? -48.942 -4.510 70.154 1.00 80.38 100 ALA A CA 1
ATOM 817 C C . ALA A 1 100 ? -48.123 -3.346 69.571 1.00 80.38 100 ALA A C 1
ATOM 819 O O . ALA A 1 100 ? -47.835 -3.331 68.372 1.00 80.38 100 ALA A O 1
ATOM 820 N N . LYS A 1 101 ? -47.710 -2.385 70.409 1.00 82.94 101 LYS A N 1
ATOM 821 C CA . LYS A 1 101 ? -46.825 -1.289 69.996 1.00 82.94 101 LYS A CA 1
ATOM 822 C C . LYS A 1 101 ? -45.436 -1.811 69.620 1.00 82.94 101 LYS A C 1
ATOM 824 O O . LYS A 1 101 ? -44.943 -1.460 68.554 1.00 82.94 101 LYS A O 1
ATOM 829 N N . LYS A 1 102 ? -44.852 -2.690 70.441 1.00 82.56 102 LYS A N 1
ATOM 830 C CA . LYS A 1 102 ? -43.543 -3.306 70.189 1.00 82.56 102 LYS A CA 1
ATOM 831 C C . LYS A 1 102 ? -43.553 -4.157 68.917 1.00 82.56 102 LYS A C 1
ATOM 833 O O . LYS A 1 102 ? -42.643 -4.042 68.109 1.00 82.56 102 LYS A O 1
ATOM 838 N N . LYS A 1 103 ? -44.617 -4.934 68.694 1.00 82.00 103 LYS A N 1
ATOM 839 C CA . LYS A 1 103 ? -44.792 -5.767 67.497 1.00 82.00 103 LYS A CA 1
ATOM 840 C C . LYS A 1 103 ? -44.915 -4.917 66.232 1.00 82.00 103 LYS A C 1
ATOM 842 O O . LYS A 1 103 ? -44.264 -5.218 65.243 1.00 82.00 103 LYS A O 1
ATOM 847 N N . ARG A 1 104 ? -45.676 -3.813 66.281 1.00 79.88 104 ARG A N 1
ATOM 848 C CA . ARG A 1 104 ? -45.756 -2.849 65.168 1.00 79.88 104 ARG A CA 1
ATOM 849 C C . ARG A 1 104 ? -44.418 -2.173 64.882 1.00 79.88 104 ARG A C 1
ATOM 851 O O . ARG A 1 104 ? -44.080 -1.985 63.722 1.00 79.88 104 ARG A O 1
ATOM 858 N N . GLU A 1 105 ? -43.676 -1.795 65.918 1.00 81.06 105 GLU A N 1
ATOM 859 C CA . GLU A 1 105 ? -42.372 -1.140 65.776 1.00 81.06 105 GLU A CA 1
ATOM 860 C C . GLU A 1 105 ? -41.310 -2.097 65.207 1.00 81.06 105 GLU A C 1
ATOM 862 O O . GLU A 1 105 ? -40.556 -1.719 64.312 1.00 81.06 105 GLU A O 1
ATOM 867 N N . GLU A 1 106 ? -41.313 -3.358 65.644 1.00 83.69 106 GLU A N 1
ATOM 868 C CA . GLU A 1 106 ? -40.445 -4.418 65.124 1.00 83.69 106 GLU A CA 1
ATOM 869 C C . GLU A 1 106 ? -40.768 -4.769 63.663 1.00 83.69 106 GLU A C 1
ATOM 871 O O . GLU A 1 106 ? -39.858 -4.931 62.850 1.00 83.69 106 GLU A O 1
ATOM 876 N N . GLU A 1 107 ? -42.049 -4.816 63.289 1.00 83.69 107 GLU A N 1
ATOM 877 C CA . GLU A 1 107 ? -42.478 -5.087 61.912 1.00 83.69 107 GLU A CA 1
ATOM 878 C C . GLU A 1 107 ? -42.080 -3.951 60.953 1.00 83.69 107 GLU A C 1
ATOM 880 O O . GLU A 1 107 ? -41.577 -4.206 59.857 1.00 83.69 107 GLU A O 1
ATOM 885 N N . LEU A 1 108 ? -42.201 -2.693 61.395 1.00 84.44 108 LEU A N 1
ATOM 886 C CA . LEU A 1 108 ? -41.748 -1.511 60.651 1.00 84.44 108 LEU A CA 1
ATOM 887 C C . LEU A 1 108 ? -40.221 -1.473 60.508 1.00 84.44 108 LEU A C 1
ATOM 889 O O . LEU A 1 108 ? -39.704 -1.178 59.429 1.00 84.44 108 LEU A O 1
ATOM 893 N N . ALA A 1 109 ? -39.488 -1.797 61.577 1.00 86.88 109 ALA A N 1
ATOM 894 C CA . ALA A 1 109 ? -38.032 -1.895 61.539 1.00 86.88 109 ALA A CA 1
ATOM 895 C C . ALA A 1 109 ? -37.569 -3.019 60.600 1.00 86.88 109 ALA A C 1
ATOM 897 O O . ALA A 1 109 ? -36.634 -2.823 59.820 1.00 86.88 109 ALA A O 1
ATOM 898 N N . ARG A 1 110 ? -38.258 -4.166 60.615 1.00 88.88 110 ARG A N 1
ATOM 899 C CA . ARG A 1 110 ? -37.979 -5.304 59.736 1.00 88.88 110 ARG A CA 1
ATOM 900 C C . ARG A 1 110 ? -38.238 -4.972 58.267 1.00 88.88 110 ARG A C 1
ATOM 902 O O . ARG A 1 110 ? -37.362 -5.232 57.449 1.00 88.88 110 ARG A O 1
ATOM 909 N N . GLN A 1 111 ? -39.367 -4.343 57.934 1.00 86.56 111 GLN A N 1
ATOM 910 C CA . GLN A 1 111 ? -39.652 -3.903 56.560 1.00 86.56 111 GLN A CA 1
ATOM 911 C C . GLN A 1 111 ? -38.604 -2.906 56.055 1.00 86.56 111 GLN A C 1
ATOM 913 O O . GLN A 1 111 ? -38.108 -3.035 54.938 1.00 86.56 111 GLN A O 1
ATOM 918 N N . LYS A 1 112 ? -38.202 -1.948 56.897 1.00 91.12 112 LYS A N 1
ATOM 919 C CA . LYS A 1 112 ? -37.186 -0.952 56.538 1.00 91.12 112 LYS A CA 1
ATOM 920 C C . LYS A 1 112 ? -35.799 -1.578 56.346 1.00 91.12 112 LYS A C 1
ATOM 922 O O . LYS A 1 112 ? -35.056 -1.157 55.462 1.00 91.12 112 LYS A O 1
ATOM 927 N N . ALA A 1 113 ? -35.454 -2.588 57.147 1.00 88.75 113 ALA A N 1
ATOM 928 C CA . ALA A 1 113 ? -34.217 -3.352 56.995 1.00 88.75 113 ALA A CA 1
ATOM 929 C C . ALA A 1 113 ? -34.225 -4.220 55.725 1.00 88.75 113 ALA A C 1
ATOM 931 O O . ALA A 1 113 ? -33.228 -4.258 55.007 1.00 88.75 113 ALA A O 1
ATOM 932 N N . GLU A 1 114 ? -35.350 -4.866 55.413 1.00 89.25 114 GLU A N 1
ATOM 933 C CA . GLU A 1 114 ? -35.520 -5.681 54.207 1.00 89.25 114 GLU A CA 1
ATOM 934 C C . GLU A 1 114 ? -35.468 -4.828 52.930 1.00 89.25 114 GLU A C 1
ATOM 936 O O . GLU A 1 114 ? -34.762 -5.171 51.981 1.00 89.25 114 GLU A O 1
ATOM 941 N N . GLU A 1 115 ? -36.123 -3.664 52.920 1.00 88.81 115 GLU A N 1
ATOM 942 C CA . GLU A 1 115 ? -36.062 -2.718 51.801 1.00 88.81 115 GLU A CA 1
ATOM 943 C C . GLU A 1 115 ? -34.640 -2.161 51.604 1.00 88.81 115 GLU A C 1
ATOM 945 O O . GLU A 1 115 ? -34.143 -2.087 50.476 1.00 88.81 115 GLU A O 1
ATOM 950 N N . ALA A 1 116 ? -33.942 -1.828 52.697 1.00 90.62 116 ALA A N 1
ATOM 951 C CA . ALA A 1 116 ? -32.551 -1.383 52.644 1.00 90.62 116 ALA A CA 1
ATOM 952 C C . ALA A 1 116 ? -31.611 -2.479 52.111 1.00 90.62 116 ALA A C 1
ATOM 954 O O . ALA A 1 116 ? -30.747 -2.186 51.280 1.00 90.62 116 ALA A O 1
ATOM 955 N N . ALA A 1 117 ? -31.802 -3.733 52.533 1.00 90.94 117 ALA A N 1
ATOM 956 C CA . ALA A 1 117 ? -31.038 -4.878 52.042 1.00 90.94 117 ALA A CA 1
ATOM 957 C C . ALA A 1 117 ? -31.301 -5.136 50.551 1.00 90.94 117 ALA A C 1
ATOM 959 O O . ALA A 1 117 ? -30.356 -5.288 49.776 1.00 90.94 117 ALA A O 1
ATOM 960 N N . ARG A 1 118 ? -32.567 -5.088 50.115 1.00 92.06 118 ARG A N 1
ATOM 961 C CA . ARG A 1 118 ? -32.946 -5.261 48.706 1.00 92.06 118 ARG A CA 1
ATOM 962 C C . ARG A 1 118 ? -32.351 -4.165 47.819 1.00 92.06 118 ARG A C 1
ATOM 964 O O . ARG A 1 118 ? -31.791 -4.462 46.767 1.00 92.06 118 ARG A O 1
ATOM 971 N N . LYS A 1 119 ? -32.380 -2.907 48.273 1.00 93.19 119 LYS A N 1
ATOM 972 C CA . LYS A 1 119 ? -31.762 -1.771 47.569 1.00 93.19 119 LYS A CA 1
ATOM 973 C C . LYS A 1 119 ? -30.235 -1.883 47.499 1.00 93.19 119 LYS A C 1
ATOM 975 O O . LYS A 1 119 ? -29.637 -1.497 46.494 1.00 93.19 119 LYS A O 1
ATOM 980 N N . ALA A 1 120 ? -29.593 -2.397 48.550 1.00 90.25 120 ALA A N 1
ATOM 981 C CA . ALA A 1 120 ? -28.157 -2.667 48.542 1.00 90.25 120 ALA A CA 1
ATOM 982 C C . ALA A 1 120 ? -27.805 -3.773 47.534 1.00 90.25 120 ALA A C 1
ATOM 984 O O . ALA A 1 120 ? -26.906 -3.578 46.715 1.00 90.25 120 ALA A O 1
ATOM 985 N N . GLN A 1 121 ? -28.569 -4.869 47.529 1.00 91.31 121 GLN A N 1
ATOM 986 C CA . GLN A 1 121 ? -28.385 -5.991 46.609 1.00 91.31 121 GLN A CA 1
ATOM 987 C C . GLN A 1 121 ? -28.602 -5.579 45.143 1.00 91.31 121 GLN A C 1
ATOM 989 O O . GLN A 1 121 ? -27.798 -5.923 44.282 1.00 91.31 121 GLN A O 1
ATOM 994 N N . GLU A 1 122 ? -29.625 -4.772 44.850 1.00 92.00 122 GLU A N 1
ATOM 995 C CA . GLU A 1 122 ? -29.883 -4.258 43.497 1.00 92.00 122 GLU A CA 1
ATOM 996 C C . GLU A 1 122 ? -28.757 -3.324 43.016 1.00 92.00 122 GLU A C 1
ATOM 998 O O . GLU A 1 122 ? -28.303 -3.400 41.871 1.00 92.00 122 GLU A O 1
ATOM 1003 N N . LYS A 1 123 ? -28.237 -2.467 43.905 1.00 93.81 123 LYS A N 1
ATOM 1004 C CA . LYS A 1 123 ? -27.099 -1.589 43.596 1.00 93.81 123 LYS A CA 1
ATOM 1005 C C . LYS A 1 123 ? -25.817 -2.385 43.346 1.00 93.81 123 LYS A C 1
ATOM 1007 O O . LYS A 1 123 ? -25.018 -1.990 42.495 1.00 93.81 123 LYS A O 1
ATOM 1012 N N . GLU A 1 124 ? -25.613 -3.481 44.070 1.00 91.31 124 GLU A N 1
ATOM 1013 C CA . GLU A 1 124 ? -24.485 -4.386 43.865 1.00 91.31 124 GLU A CA 1
ATOM 1014 C C . GLU A 1 124 ? -24.603 -5.150 42.542 1.00 91.31 124 GLU A C 1
ATOM 1016 O O . GLU A 1 124 ? -23.661 -5.125 41.752 1.00 91.31 124 GLU A O 1
ATOM 1021 N N . GLN A 1 125 ? -25.771 -5.718 42.231 1.00 93.50 125 GLN A N 1
ATOM 1022 C CA . GLN A 1 125 ? -26.027 -6.365 40.940 1.00 93.50 125 GLN A CA 1
ATOM 1023 C C . GLN A 1 125 ? -25.818 -5.396 39.773 1.00 93.50 125 GLN A C 1
ATOM 1025 O O . GLN A 1 125 ? -25.132 -5.726 38.808 1.00 93.50 125 GLN A O 1
ATOM 1030 N N . LYS A 1 126 ? -26.313 -4.158 39.887 1.00 94.38 126 LYS A N 1
ATOM 1031 C CA . LYS A 1 126 ? -26.096 -3.120 38.872 1.00 94.38 126 LYS A CA 1
ATOM 1032 C C . LYS A 1 126 ? -24.616 -2.762 38.709 1.00 94.38 126 LYS A C 1
ATOM 1034 O O . LYS A 1 126 ? -24.164 -2.526 37.591 1.00 94.38 126 LYS A O 1
ATOM 1039 N N . ARG A 1 127 ? -23.839 -2.739 39.801 1.00 94.31 127 ARG A N 1
ATOM 1040 C CA . ARG A 1 127 ? -22.378 -2.553 39.743 1.00 94.31 127 ARG A CA 1
ATOM 1041 C C . ARG A 1 127 ? -21.682 -3.722 39.051 1.00 94.31 127 ARG A C 1
ATOM 1043 O O . ARG A 1 127 ? -20.842 -3.474 38.193 1.00 94.31 127 ARG A O 1
ATOM 1050 N N . GL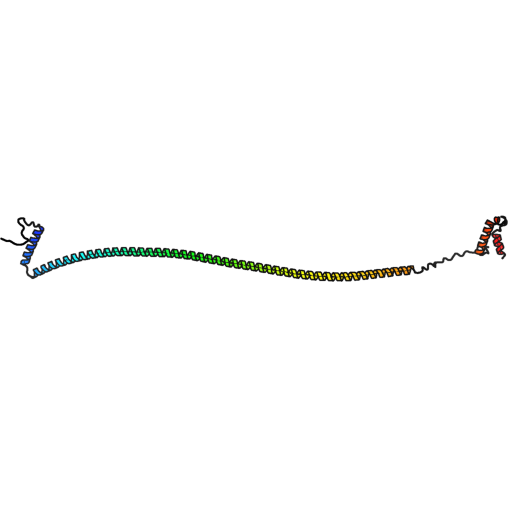N A 1 128 ? -22.033 -4.961 39.389 1.00 93.94 128 GLN A N 1
ATOM 1051 C CA . GLN A 1 128 ? -21.473 -6.152 38.742 1.00 93.94 128 GLN A CA 1
ATOM 1052 C C . GLN A 1 128 ? -21.793 -6.171 37.240 1.00 93.94 128 GLN A C 1
ATOM 1054 O O . GLN A 1 128 ? -20.907 -6.399 36.421 1.00 93.94 128 GLN A O 1
ATOM 1059 N N . GLN A 1 129 ? -23.027 -5.829 36.864 1.00 93.06 129 GLN A N 1
ATOM 1060 C CA . GLN A 1 129 ? -23.450 -5.758 35.466 1.00 93.06 129 GLN A CA 1
ATOM 1061 C C . GLN A 1 129 ? -22.701 -4.662 34.687 1.00 93.06 129 GLN A C 1
ATOM 1063 O O . GLN A 1 129 ? -22.268 -4.900 33.562 1.00 93.06 129 GLN A O 1
ATOM 1068 N N . ALA A 1 130 ? -22.472 -3.493 35.297 1.00 95.06 130 ALA A N 1
ATOM 1069 C CA . ALA A 1 130 ? -21.684 -2.417 34.690 1.00 95.06 130 ALA A CA 1
ATOM 1070 C C . ALA A 1 130 ? -20.197 -2.784 34.527 1.00 95.06 130 ALA A C 1
ATOM 1072 O O . ALA A 1 130 ? -19.579 -2.420 33.528 1.00 95.06 130 ALA A O 1
ATOM 1073 N N . LEU A 1 131 ? -19.615 -3.513 35.487 1.00 95.50 131 LEU A N 1
ATOM 1074 C CA . LEU A 1 131 ? -18.240 -4.009 35.380 1.00 95.50 131 LEU A CA 1
ATOM 1075 C C . LEU A 1 131 ? -18.100 -5.017 34.238 1.00 95.50 131 LEU A C 1
ATOM 1077 O O . LEU A 1 131 ? -17.186 -4.875 33.430 1.00 95.50 131 LEU A O 1
ATOM 1081 N N . LEU A 1 132 ? -19.037 -5.961 34.121 1.00 94.81 132 LEU A N 1
ATOM 1082 C CA . LEU A 1 132 ? -19.049 -6.938 33.033 1.00 94.81 132 LEU A CA 1
ATOM 1083 C C . LEU A 1 132 ? -19.190 -6.262 31.661 1.00 94.81 132 LEU A C 1
ATOM 1085 O O . LEU A 1 132 ? -18.477 -6.609 30.723 1.00 94.81 132 LEU A O 1
ATOM 1089 N N . GLN A 1 133 ? -20.069 -5.262 31.539 1.00 94.19 133 GLN A N 1
ATOM 1090 C CA . GLN A 1 133 ? -20.207 -4.479 30.306 1.00 94.19 133 GLN A CA 1
ATOM 1091 C C . GLN A 1 133 ? -18.911 -3.742 29.954 1.00 94.19 133 GLN A C 1
ATOM 1093 O O . GLN A 1 133 ? -18.448 -3.821 28.818 1.00 94.19 133 GLN A O 1
ATOM 1098 N N . LYS A 1 134 ? -18.281 -3.088 30.936 1.00 95.75 134 LYS A N 1
ATOM 1099 C CA . LYS A 1 134 ? -17.006 -2.387 30.738 1.00 95.75 134 LYS A CA 1
ATOM 1100 C C . LYS A 1 134 ? -15.874 -3.342 30.343 1.00 95.75 134 LYS A C 1
ATOM 1102 O O . LYS A 1 134 ? -15.031 -2.990 29.521 1.00 95.75 134 LYS A O 1
ATOM 1107 N N . GLU A 1 135 ? -15.846 -4.547 30.907 1.00 94.06 135 GLU A N 1
ATOM 1108 C CA . GLU A 1 135 ? -14.879 -5.584 30.544 1.00 94.06 135 GLU A CA 1
ATOM 1109 C C . GLU A 1 135 ? -15.090 -6.076 29.106 1.00 94.06 135 GLU A C 1
ATOM 1111 O O . GLU A 1 135 ? -14.126 -6.169 28.346 1.00 94.06 135 GLU A O 1
ATOM 1116 N N . GLN A 1 136 ? -16.342 -6.303 28.694 1.00 94.00 136 GLN A N 1
ATOM 1117 C CA . GLN A 1 136 ? -16.677 -6.659 27.312 1.00 94.00 136 GLN A CA 1
ATOM 1118 C C . GLN A 1 136 ? -16.301 -5.556 26.315 1.00 94.00 136 GLN A C 1
ATOM 1120 O O . GLN A 1 136 ? -15.775 -5.852 25.243 1.00 94.00 136 GLN A O 1
ATOM 1125 N N . GLU A 1 137 ? -16.544 -4.286 26.645 1.00 94.69 137 GLU A N 1
ATOM 1126 C CA . GLU A 1 137 ? -16.133 -3.154 25.806 1.00 94.69 137 GLU A CA 1
ATOM 1127 C C . GLU A 1 137 ? -14.612 -3.075 25.667 1.00 94.69 137 GLU A C 1
ATOM 1129 O O . GLU A 1 137 ? -14.098 -2.931 24.556 1.00 94.69 137 GLU A O 1
ATOM 1134 N N . LEU A 1 138 ? -13.878 -3.243 26.770 1.00 95.94 138 LEU A N 1
ATOM 1135 C CA . LEU A 1 138 ? -12.419 -3.257 26.743 1.00 95.94 138 LEU A CA 1
ATOM 1136 C C . LEU A 1 138 ? -11.877 -4.445 25.934 1.00 95.94 138 LEU A C 1
ATOM 1138 O O . LEU A 1 138 ? -10.901 -4.289 25.200 1.00 95.94 138 LEU A O 1
ATOM 1142 N N . ALA A 1 139 ? -12.501 -5.621 26.041 1.00 95.50 139 ALA A N 1
ATOM 1143 C CA . ALA A 1 139 ? -12.146 -6.792 25.245 1.00 95.50 139 ALA A CA 1
ATOM 1144 C C . ALA A 1 139 ? -12.340 -6.529 23.743 1.00 95.50 139 ALA A C 1
ATOM 1146 O O . ALA A 1 139 ? -11.409 -6.744 22.968 1.00 95.50 139 ALA A O 1
ATOM 1147 N N . LYS A 1 140 ? -13.485 -5.957 23.344 1.00 96.44 140 LYS A N 1
ATOM 1148 C CA . LYS A 1 140 ? -13.747 -5.550 21.952 1.00 96.44 140 LYS A CA 1
ATOM 1149 C C . LYS A 1 140 ? -12.742 -4.513 21.455 1.00 96.44 140 LYS A C 1
ATOM 1151 O O . LYS A 1 140 ? -12.277 -4.597 20.323 1.00 96.44 140 LYS A O 1
ATOM 1156 N N . GLN A 1 141 ? -12.378 -3.542 22.294 1.00 95.06 141 GLN A N 1
ATOM 1157 C CA . GLN A 1 141 ? -11.397 -2.521 21.930 1.00 95.06 141 GLN A CA 1
ATOM 1158 C C . GLN A 1 141 ? -10.001 -3.127 21.719 1.00 95.06 141 GLN A C 1
ATOM 1160 O O . GLN A 1 141 ? -9.320 -2.775 20.757 1.00 95.06 141 GLN A O 1
ATOM 1165 N N . LYS A 1 142 ? -9.583 -4.064 22.581 1.00 96.12 142 LYS A N 1
ATOM 1166 C CA . LYS A 1 142 ? -8.323 -4.807 22.420 1.00 96.12 142 LYS A CA 1
ATOM 1167 C C . LYS A 1 142 ? -8.322 -5.655 21.150 1.00 96.12 142 LYS A C 1
ATOM 1169 O O . LYS A 1 142 ? -7.338 -5.637 20.419 1.00 96.12 142 LYS A O 1
ATOM 1174 N N . GLU A 1 143 ? -9.417 -6.358 20.874 1.00 94.94 143 GLU A N 1
ATOM 1175 C CA . GLU A 1 143 ? -9.569 -7.171 19.665 1.00 94.94 143 GLU A CA 1
ATOM 1176 C C . GLU A 1 143 ? -9.502 -6.311 18.396 1.00 94.94 143 GLU A C 1
ATOM 1178 O O . GLU A 1 143 ? -8.775 -6.645 17.462 1.00 94.94 143 GLU A O 1
ATOM 1183 N N . LEU A 1 144 ? -10.174 -5.154 18.386 1.00 95.56 144 LEU A N 1
ATOM 1184 C CA . LEU A 1 144 ? -10.119 -4.206 17.274 1.00 95.56 144 LEU A CA 1
ATOM 1185 C C . LEU A 1 144 ? -8.700 -3.670 17.041 1.00 95.56 144 LEU A C 1
ATOM 1187 O O . LEU A 1 144 ? -8.245 -3.613 15.899 1.00 95.56 144 LEU A O 1
ATOM 1191 N N . MET A 1 145 ? -7.988 -3.302 18.111 1.00 95.44 145 MET A N 1
ATOM 1192 C CA . MET A 1 145 ? -6.596 -2.851 18.019 1.00 95.44 145 MET A CA 1
ATOM 1193 C C . MET A 1 145 ? -5.685 -3.950 17.466 1.00 95.44 145 MET A C 1
ATOM 1195 O O . MET A 1 145 ? -4.890 -3.686 16.566 1.00 95.44 145 MET A O 1
ATOM 1199 N N . TYR A 1 146 ? -5.844 -5.187 17.938 1.00 95.81 146 TYR A N 1
ATOM 1200 C CA . TYR A 1 146 ? -5.090 -6.333 17.433 1.00 95.81 146 TYR A CA 1
ATOM 1201 C C . TYR A 1 146 ? -5.385 -6.609 15.950 1.00 95.81 146 TYR A C 1
ATOM 1203 O O . TYR A 1 146 ? -4.466 -6.796 15.152 1.00 95.81 146 TYR A O 1
ATOM 1211 N N . ALA A 1 147 ? -6.656 -6.563 15.542 1.00 96.06 147 ALA A N 1
ATOM 1212 C CA . ALA A 1 147 ? -7.049 -6.715 14.143 1.00 96.06 147 ALA A CA 1
ATOM 1213 C C . ALA A 1 147 ? -6.453 -5.608 13.256 1.00 96.06 147 ALA A C 1
ATOM 1215 O O . ALA A 1 147 ? -5.943 -5.894 12.170 1.00 96.06 147 ALA A O 1
ATOM 1216 N N . MET A 1 148 ? -6.460 -4.358 13.731 1.00 95.38 148 MET A N 1
ATOM 1217 C CA . MET A 1 148 ? -5.853 -3.220 13.039 1.00 95.38 148 MET A CA 1
ATOM 1218 C C . MET A 1 148 ? -4.329 -3.369 12.910 1.00 95.38 148 MET A C 1
ATOM 1220 O O . MET A 1 148 ? -3.770 -3.079 11.850 1.00 95.38 148 MET A O 1
ATOM 1224 N N . GLU A 1 149 ? -3.638 -3.847 13.948 1.00 94.56 149 GLU A N 1
ATOM 1225 C CA . GLU A 1 149 ? -2.198 -4.128 13.888 1.00 94.56 149 GLU A CA 1
ATOM 1226 C C . GLU A 1 149 ? -1.872 -5.239 12.888 1.00 94.56 149 GLU A C 1
ATOM 1228 O O . GLU A 1 149 ? -0.982 -5.065 12.052 1.00 94.56 149 GLU A O 1
ATOM 1233 N N . MET A 1 150 ? -2.631 -6.336 12.903 1.00 95.06 150 MET A N 1
ATOM 1234 C CA . MET A 1 150 ? -2.479 -7.436 11.948 1.00 95.06 150 MET A CA 1
ATOM 1235 C C . MET A 1 150 ? -2.739 -6.988 10.506 1.00 95.06 150 MET A C 1
ATOM 1237 O O . MET A 1 150 ? -2.028 -7.393 9.582 1.00 95.06 150 MET A O 1
ATOM 1241 N N . GLU A 1 151 ? -3.732 -6.126 10.283 1.00 93.94 151 GLU A N 1
ATOM 1242 C CA . GLU A 1 151 ? -3.997 -5.551 8.966 1.00 93.94 151 GLU A CA 1
ATOM 1243 C C . GLU A 1 151 ? -2.850 -4.641 8.504 1.00 93.94 151 GLU A C 1
ATOM 1245 O O . GLU A 1 151 ? -2.382 -4.743 7.364 1.00 93.94 151 GLU A O 1
ATOM 1250 N N . ARG A 1 152 ? -2.346 -3.782 9.397 1.00 95.62 152 ARG A N 1
ATOM 1251 C CA . ARG A 1 152 ? -1.204 -2.907 9.118 1.00 95.62 152 ARG A CA 1
ATOM 1252 C C . ARG A 1 152 ? 0.051 -3.715 8.799 1.00 95.62 152 ARG A C 1
ATOM 1254 O O . ARG A 1 152 ? 0.773 -3.359 7.868 1.00 95.62 152 ARG A O 1
ATOM 1261 N N . GLU A 1 153 ? 0.293 -4.806 9.519 1.00 94.06 153 GLU A N 1
ATOM 1262 C CA . GLU A 1 153 ? 1.420 -5.704 9.271 1.00 94.06 153 GLU A CA 1
ATOM 1263 C C . GLU A 1 153 ? 1.292 -6.418 7.925 1.00 94.06 153 GLU A C 1
ATOM 1265 O O . GLU A 1 153 ? 2.226 -6.395 7.122 1.00 94.06 153 GLU A O 1
ATOM 1270 N N . ARG A 1 154 ? 0.100 -6.931 7.598 1.00 96.75 154 ARG A N 1
ATOM 1271 C CA . ARG A 1 154 ? -0.188 -7.515 6.280 1.00 96.75 154 ARG A CA 1
ATOM 1272 C C . ARG A 1 154 ? 0.056 -6.509 5.153 1.00 96.75 154 ARG A C 1
ATOM 1274 O O . ARG A 1 154 ? 0.687 -6.846 4.152 1.00 96.75 154 ARG A O 1
ATOM 1281 N N . ARG A 1 155 ? -0.400 -5.259 5.313 1.00 95.94 155 ARG A N 1
ATOM 1282 C CA . ARG A 1 155 ? -0.160 -4.178 4.341 1.00 95.94 155 ARG A CA 1
ATOM 1283 C C . ARG A 1 155 ? 1.330 -3.861 4.206 1.00 95.94 155 ARG A C 1
ATOM 1285 O O . ARG A 1 155 ? 1.795 -3.666 3.085 1.00 95.94 155 ARG A O 1
ATOM 1292 N N . ARG A 1 156 ? 2.089 -3.839 5.309 1.00 97.06 156 ARG A N 1
ATOM 1293 C CA . ARG A 1 156 ? 3.552 -3.652 5.280 1.00 97.06 156 ARG A CA 1
ATOM 1294 C C . ARG A 1 156 ? 4.243 -4.763 4.496 1.00 97.06 156 ARG A C 1
ATOM 1296 O O . ARG A 1 156 ? 5.027 -4.455 3.601 1.00 97.06 156 ARG A O 1
ATOM 1303 N N . GLN A 1 157 ? 3.914 -6.022 4.776 1.00 97.31 157 GLN A N 1
ATOM 1304 C CA . GLN A 1 157 ? 4.467 -7.178 4.065 1.00 97.31 157 GLN A CA 1
ATOM 1305 C C . GLN A 1 157 ? 4.111 -7.153 2.574 1.00 97.31 157 GLN A C 1
ATOM 1307 O O . GLN A 1 157 ? 4.986 -7.317 1.725 1.00 97.31 157 GLN A O 1
ATOM 1312 N N . HIS A 1 158 ? 2.851 -6.862 2.242 1.00 97.44 158 HIS A N 1
ATOM 1313 C CA . HIS A 1 158 ? 2.401 -6.738 0.858 1.00 97.44 158 HIS A CA 1
ATOM 1314 C C . HIS A 1 158 ? 3.143 -5.623 0.106 1.00 97.44 158 HIS A C 1
ATOM 1316 O O . HIS A 1 158 ? 3.673 -5.849 -0.981 1.00 97.44 158 HIS A O 1
ATOM 1322 N N . MET A 1 159 ? 3.261 -4.438 0.711 1.00 97.00 159 MET A N 1
ATOM 1323 C CA . MET A 1 159 ? 4.021 -3.324 0.139 1.00 97.00 159 MET A CA 1
ATOM 1324 C C . MET A 1 159 ? 5.511 -3.643 -0.013 1.00 97.00 159 MET A C 1
ATOM 1326 O O . MET A 1 159 ? 6.126 -3.222 -0.992 1.00 97.00 159 MET A O 1
ATOM 1330 N N . ALA A 1 160 ? 6.106 -4.371 0.933 1.00 97.75 160 ALA A N 1
ATOM 1331 C CA . ALA A 1 160 ? 7.494 -4.808 0.837 1.00 97.75 160 ALA A CA 1
ATOM 1332 C C . ALA A 1 160 ? 7.696 -5.767 -0.346 1.00 97.75 160 ALA A C 1
ATOM 1334 O O . ALA A 1 160 ? 8.626 -5.572 -1.130 1.00 97.75 160 ALA A O 1
ATOM 1335 N N . LEU A 1 161 ? 6.790 -6.733 -0.527 1.00 97.75 161 LEU A N 1
ATOM 1336 C CA . LEU A 1 161 ? 6.819 -7.659 -1.658 1.00 97.75 161 LEU A CA 1
ATOM 1337 C C . LEU A 1 161 ? 6.659 -6.925 -2.996 1.00 97.75 161 LEU A C 1
ATOM 1339 O O . LEU A 1 161 ? 7.450 -7.151 -3.910 1.00 97.75 161 LEU A O 1
ATOM 1343 N N . ILE A 1 162 ? 5.697 -6.001 -3.105 1.00 97.88 162 ILE A N 1
ATOM 1344 C CA . ILE A 1 162 ? 5.524 -5.173 -4.309 1.00 97.88 162 ILE A CA 1
ATOM 1345 C C . ILE A 1 162 ? 6.813 -4.412 -4.623 1.00 97.88 162 ILE A C 1
ATOM 1347 O O . ILE A 1 162 ? 7.304 -4.486 -5.748 1.00 97.88 162 ILE A O 1
ATOM 1351 N N . LYS A 1 163 ? 7.416 -3.741 -3.633 1.00 97.94 163 LYS A N 1
ATOM 1352 C CA . LYS A 1 163 ? 8.680 -3.011 -3.827 1.00 97.94 163 LYS A CA 1
ATOM 1353 C C . LYS A 1 163 ? 9.811 -3.924 -4.304 1.00 97.94 163 LYS A C 1
ATOM 1355 O O . LYS A 1 163 ? 10.577 -3.529 -5.180 1.00 97.94 163 LYS A O 1
ATOM 1360 N N . GLN A 1 164 ? 9.923 -5.138 -3.764 1.00 97.50 164 GLN A N 1
ATOM 1361 C CA . GLN A 1 164 ? 10.920 -6.115 -4.216 1.00 97.50 164 GLN A CA 1
ATOM 1362 C C . GLN A 1 164 ? 10.681 -6.548 -5.669 1.00 97.50 164 GLN A C 1
ATOM 1364 O O . GLN A 1 164 ? 11.625 -6.575 -6.463 1.00 97.50 164 GLN A O 1
ATOM 1369 N N . LEU A 1 165 ? 9.429 -6.826 -6.044 1.00 97.56 165 LEU A N 1
ATOM 1370 C CA . LEU A 1 165 ? 9.062 -7.174 -7.420 1.00 97.56 165 LEU A CA 1
ATOM 1371 C C . LEU A 1 165 ? 9.334 -6.020 -8.392 1.00 97.56 165 LEU A C 1
ATOM 1373 O O . LEU A 1 165 ? 9.879 -6.241 -9.472 1.00 97.56 165 LEU A O 1
ATOM 1377 N N . GLU A 1 166 ? 9.022 -4.783 -8.008 1.00 96.62 166 GLU A N 1
ATOM 1378 C CA . GLU A 1 166 ? 9.320 -3.593 -8.808 1.00 96.62 166 GLU A CA 1
ATOM 1379 C C . GLU A 1 166 ? 10.824 -3.377 -8.994 1.00 96.62 166 GLU A C 1
ATOM 1381 O O . GLU A 1 166 ? 11.264 -3.041 -10.095 1.00 96.62 166 GLU A O 1
ATOM 1386 N N . LEU A 1 167 ? 11.629 -3.582 -7.947 1.00 97.31 167 LEU A N 1
ATOM 1387 C CA . LEU A 1 167 ? 13.088 -3.495 -8.035 1.00 97.31 167 LEU A CA 1
ATOM 1388 C C . LEU A 1 167 ? 13.651 -4.555 -8.984 1.00 97.31 167 LEU A C 1
ATOM 1390 O O . LEU A 1 167 ? 14.465 -4.222 -9.850 1.00 97.31 167 LEU A O 1
ATOM 1394 N N . ARG A 1 168 ? 13.173 -5.800 -8.878 1.00 96.69 168 ARG A N 1
ATOM 1395 C CA . ARG A 1 168 ? 13.552 -6.884 -9.791 1.00 96.69 168 ARG A CA 1
ATOM 1396 C C . ARG A 1 168 ? 13.164 -6.557 -11.234 1.00 96.69 168 ARG A C 1
ATOM 1398 O O . ARG A 1 168 ? 14.011 -6.632 -12.120 1.00 96.69 168 ARG A O 1
ATOM 1405 N N . ARG A 1 169 ? 11.928 -6.103 -11.465 1.00 97.38 169 ARG A N 1
ATOM 1406 C CA . ARG A 1 169 ? 11.449 -5.684 -12.792 1.00 97.38 169 ARG A CA 1
ATOM 1407 C C . ARG A 1 169 ? 12.304 -4.555 -13.371 1.00 97.38 169 ARG A C 1
ATOM 1409 O O . ARG A 1 169 ? 12.694 -4.626 -14.532 1.00 97.38 169 ARG A O 1
ATOM 1416 N N . LYS A 1 170 ? 12.640 -3.537 -12.572 1.00 97.19 170 LYS A N 1
ATOM 1417 C CA . LYS A 1 170 ? 13.519 -2.430 -12.994 1.00 97.19 170 LYS A CA 1
ATOM 1418 C C . LYS A 1 170 ? 14.928 -2.909 -13.342 1.00 97.19 170 LYS A C 1
ATOM 1420 O O . LYS A 1 170 ? 15.531 -2.368 -14.267 1.00 97.19 170 LYS A O 1
ATOM 1425 N N . PHE A 1 171 ? 15.469 -3.884 -12.613 1.00 95.69 171 PHE A N 1
ATOM 1426 C CA . PHE A 1 171 ? 16.773 -4.473 -12.922 1.00 95.69 171 PHE A CA 1
ATOM 1427 C C . PHE A 1 171 ? 16.740 -5.243 -14.249 1.00 95.69 171 PHE A C 1
ATOM 1429 O O . PHE A 1 171 ? 17.553 -4.970 -15.131 1.00 95.69 171 PHE A O 1
ATOM 1436 N N . GLU A 1 172 ? 15.752 -6.120 -14.435 1.00 94.69 172 GLU A N 1
ATOM 1437 C CA . GLU A 1 172 ? 15.561 -6.875 -15.681 1.00 94.69 172 GLU A CA 1
ATOM 1438 C C . GLU A 1 172 ? 15.342 -5.947 -16.888 1.00 94.69 172 GLU A C 1
ATOM 1440 O O . GLU A 1 172 ? 15.887 -6.178 -17.966 1.00 94.69 172 GLU A O 1
ATOM 1445 N N . GLU A 1 173 ? 14.593 -4.855 -16.724 1.00 95.56 173 GLU A N 1
ATOM 1446 C CA . GLU A 1 173 ? 14.376 -3.874 -17.790 1.00 95.56 173 GLU A CA 1
ATOM 1447 C C . GLU A 1 173 ? 15.664 -3.118 -18.157 1.00 95.56 173 GLU A C 1
ATOM 1449 O O . GLU A 1 173 ? 15.912 -2.846 -19.333 1.00 95.56 173 GLU A O 1
ATOM 1454 N N . LYS A 1 174 ? 16.522 -2.811 -17.174 1.00 96.31 174 LYS A N 1
ATOM 1455 C CA . LYS A 1 174 ? 17.847 -2.224 -17.429 1.00 96.31 174 LYS A CA 1
ATOM 1456 C C . LYS A 1 174 ? 18.748 -3.187 -18.200 1.00 96.31 174 LYS A C 1
ATOM 1458 O O . LYS A 1 174 ? 19.396 -2.755 -19.148 1.00 96.31 174 LYS A O 1
ATOM 1463 N N . GLU A 1 175 ? 18.773 -4.464 -17.829 1.00 96.31 175 GLU A N 1
ATOM 1464 C CA . GLU A 1 175 ? 19.530 -5.500 -18.548 1.00 96.31 175 GLU A CA 1
ATOM 1465 C C . GLU A 1 175 ? 19.028 -5.649 -19.990 1.00 96.31 175 GLU A C 1
ATOM 1467 O O . GLU A 1 175 ? 19.815 -5.557 -20.933 1.00 96.31 175 GLU A O 1
ATOM 1472 N N . LYS A 1 176 ? 17.706 -5.739 -20.192 1.00 97.06 176 LYS A N 1
ATOM 1473 C CA . LYS A 1 176 ? 17.099 -5.760 -21.534 1.00 97.06 176 LYS A CA 1
ATOM 1474 C C . LYS A 1 176 ? 17.479 -4.533 -22.361 1.00 97.06 176 LYS A C 1
ATOM 1476 O O . LYS A 1 176 ? 17.849 -4.684 -23.521 1.00 97.06 176 LYS A O 1
ATOM 1481 N N . LYS A 1 177 ? 17.460 -3.330 -21.775 1.00 97.12 177 LYS A N 1
ATOM 1482 C CA . LYS A 1 177 ? 17.902 -2.101 -22.459 1.00 97.12 177 LYS A CA 1
ATOM 1483 C C . LYS A 1 177 ? 19.375 -2.164 -22.863 1.00 97.12 177 LYS A C 1
ATOM 1485 O O . LYS A 1 177 ? 19.699 -1.761 -23.975 1.00 97.12 177 LYS A O 1
ATOM 1490 N N . LYS A 1 178 ? 20.268 -2.697 -22.021 1.00 97.06 178 LYS A N 1
ATOM 1491 C CA . LYS A 1 178 ? 21.682 -2.885 -22.396 1.00 97.06 178 LYS A CA 1
ATOM 1492 C C . LYS A 1 178 ? 21.823 -3.842 -23.580 1.00 97.06 178 LYS A C 1
ATOM 1494 O O . LYS A 1 178 ? 22.530 -3.515 -24.529 1.00 97.06 178 LYS A O 1
ATOM 1499 N N . HIS A 1 179 ? 21.141 -4.988 -23.544 1.00 96.06 179 HIS A N 1
ATOM 1500 C CA . HIS A 1 179 ? 21.160 -5.949 -24.649 1.00 96.06 179 HIS A CA 1
ATOM 1501 C C . HIS A 1 179 ? 20.601 -5.345 -25.938 1.00 96.06 179 HIS A C 1
ATOM 1503 O O . HIS A 1 179 ? 21.218 -5.504 -26.988 1.00 96.06 179 HIS A O 1
ATOM 1509 N N . GLN A 1 180 ? 19.507 -4.585 -25.847 1.00 95.94 180 GLN A N 1
ATOM 1510 C CA . GLN A 1 180 ? 18.939 -3.875 -26.990 1.00 95.94 180 GLN A CA 1
ATOM 1511 C C . GLN A 1 180 ? 19.938 -2.876 -27.581 1.00 95.94 180 GLN A C 1
ATOM 1513 O O . GLN A 1 180 ? 20.176 -2.896 -28.780 1.00 95.94 180 GLN A O 1
ATOM 1518 N N . VAL A 1 181 ? 20.607 -2.070 -26.751 1.00 97.94 181 VAL A N 1
ATOM 1519 C CA . VAL A 1 181 ? 21.628 -1.116 -27.218 1.00 97.94 181 VAL A CA 1
ATOM 1520 C C . VAL A 1 181 ? 22.802 -1.826 -27.902 1.00 97.94 181 VAL A C 1
ATOM 1522 O O . VAL A 1 181 ? 23.340 -1.321 -28.888 1.00 97.94 181 VAL A O 1
ATOM 1525 N N . ILE A 1 182 ? 23.227 -2.986 -27.396 1.00 97.81 182 ILE A N 1
ATOM 1526 C CA . ILE A 1 182 ? 24.284 -3.786 -28.032 1.00 97.81 182 ILE A CA 1
ATOM 1527 C C . ILE A 1 182 ? 23.805 -4.320 -29.387 1.00 97.81 182 ILE A C 1
ATOM 1529 O O . ILE A 1 182 ? 24.536 -4.213 -30.372 1.00 97.81 182 ILE A O 1
ATOM 1533 N N . LEU A 1 183 ? 22.582 -4.849 -29.451 1.00 97.50 183 LEU A N 1
ATOM 1534 C CA . LEU A 1 183 ? 21.987 -5.357 -30.684 1.00 97.50 183 LEU A CA 1
ATOM 1535 C C . LEU A 1 183 ? 21.828 -4.247 -31.730 1.00 97.50 183 LEU A C 1
ATOM 1537 O O . LEU A 1 183 ? 22.241 -4.420 -32.873 1.00 97.50 183 LEU A O 1
ATOM 1541 N N . ASP A 1 184 ? 21.334 -3.077 -31.332 1.00 97.00 184 ASP A N 1
ATOM 1542 C CA . ASP A 1 184 ? 21.186 -1.920 -32.215 1.00 97.00 184 ASP A CA 1
ATOM 1543 C C . ASP A 1 184 ? 22.544 -1.470 -32.771 1.00 97.00 184 ASP A C 1
ATOM 1545 O O . ASP A 1 184 ? 22.666 -1.174 -33.962 1.00 97.00 184 ASP A O 1
ATOM 1549 N N . LYS A 1 185 ? 23.602 -1.484 -31.945 1.00 98.00 185 LYS A N 1
ATOM 1550 C CA . LYS A 1 185 ? 24.976 -1.207 -32.398 1.00 98.00 185 LYS A CA 1
ATOM 1551 C C . LYS A 1 185 ? 25.478 -2.244 -33.402 1.00 98.00 185 LYS A C 1
ATOM 1553 O O . LYS A 1 185 ? 26.144 -1.867 -34.368 1.00 98.00 185 LYS A O 1
ATOM 1558 N N . LEU A 1 186 ? 25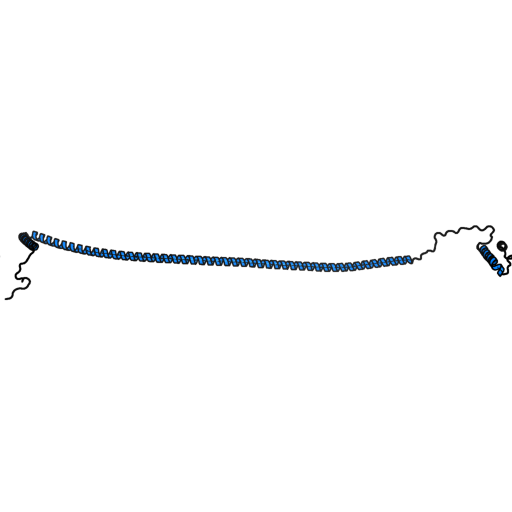.179 -3.527 -33.195 1.00 97.88 186 LEU A N 1
ATOM 1559 C CA . LEU A 1 186 ? 25.532 -4.591 -34.140 1.00 97.88 186 LEU A CA 1
ATOM 1560 C C . LEU A 1 186 ? 24.812 -4.397 -35.477 1.00 97.88 186 LEU A C 1
ATOM 1562 O O . LEU A 1 186 ? 25.472 -4.377 -36.514 1.00 97.88 186 LEU A O 1
ATOM 1566 N N . ILE A 1 187 ? 23.504 -4.132 -35.447 1.00 97.19 187 ILE A N 1
ATOM 1567 C CA . ILE A 1 187 ? 22.696 -3.854 -36.641 1.00 97.19 187 ILE A CA 1
ATOM 1568 C C . ILE A 1 187 ? 23.229 -2.622 -37.385 1.00 97.19 187 ILE A C 1
ATOM 1570 O O . ILE A 1 187 ? 23.376 -2.642 -38.606 1.00 97.19 187 ILE A O 1
ATOM 1574 N N . GLN A 1 188 ? 23.560 -1.537 -36.680 1.00 97.75 188 GLN A N 1
ATOM 1575 C CA . GLN A 1 188 ? 24.141 -0.342 -37.303 1.00 97.75 188 GLN A CA 1
ATOM 1576 C C . GLN A 1 188 ? 25.511 -0.623 -37.934 1.00 97.75 188 GLN A C 1
ATOM 1578 O O . GLN A 1 188 ? 25.802 -0.128 -39.028 1.00 97.75 188 GLN A O 1
ATOM 1583 N N . ARG A 1 189 ? 26.353 -1.428 -37.274 1.00 97.94 189 ARG A N 1
ATOM 1584 C CA . ARG A 1 189 ? 27.659 -1.836 -37.807 1.00 97.94 189 ARG A CA 1
ATOM 1585 C C . ARG A 1 189 ? 27.501 -2.680 -39.068 1.00 97.94 189 ARG A C 1
ATOM 1587 O O . ARG A 1 189 ? 28.196 -2.415 -40.046 1.00 97.94 189 ARG A O 1
ATOM 1594 N N . GLU A 1 190 ? 26.581 -3.639 -39.065 1.00 96.94 190 GLU A N 1
ATOM 1595 C CA . GLU A 1 190 ? 26.268 -4.477 -40.224 1.00 96.94 190 GLU A CA 1
ATOM 1596 C C . GLU A 1 190 ? 25.735 -3.641 -41.391 1.00 96.94 190 GLU A C 1
ATOM 1598 O O . GLU A 1 190 ? 26.291 -3.704 -42.486 1.00 96.94 190 GLU A O 1
ATOM 1603 N N . LYS A 1 191 ? 24.760 -2.754 -41.150 1.00 98.00 191 LYS A N 1
ATOM 1604 C CA . LYS A 1 191 ? 24.257 -1.815 -42.168 1.00 98.00 191 LYS A CA 1
ATOM 1605 C C . LYS A 1 191 ? 25.382 -0.979 -42.780 1.00 98.00 191 LYS A C 1
ATOM 1607 O O . LYS A 1 191 ? 25.450 -0.838 -43.998 1.00 98.00 191 LYS A O 1
ATOM 1612 N N . LYS A 1 192 ? 26.302 -0.458 -41.960 1.00 98.06 192 LYS A N 1
ATOM 1613 C CA . LYS A 1 192 ? 27.458 0.317 -42.440 1.00 98.06 192 LYS A CA 1
ATOM 1614 C C . LYS A 1 192 ? 28.422 -0.530 -43.276 1.00 98.06 192 LYS A C 1
ATOM 1616 O O . LYS A 1 192 ? 28.973 -0.022 -44.251 1.00 98.06 192 LYS A O 1
ATOM 1621 N N . LEU A 1 193 ? 28.634 -1.797 -42.917 1.00 97.44 193 LEU A N 1
ATOM 1622 C CA . LEU A 1 193 ? 29.459 -2.723 -43.698 1.00 97.44 193 LEU A CA 1
ATOM 1623 C C . LEU A 1 193 ? 28.810 -3.070 -45.041 1.00 97.44 193 LEU A C 1
ATOM 1625 O O . LEU A 1 193 ? 29.489 -3.012 -46.063 1.00 97.44 193 LEU A O 1
ATOM 1629 N N . VAL A 1 194 ? 27.507 -3.359 -45.055 1.00 97.00 194 VAL A N 1
ATOM 1630 C CA . VAL A 1 194 ? 26.745 -3.630 -46.284 1.00 97.00 194 VAL A CA 1
ATOM 1631 C C . VAL A 1 194 ? 26.771 -2.420 -47.215 1.00 97.00 194 VAL A C 1
ATOM 1633 O O . VAL A 1 194 ? 27.068 -2.575 -48.398 1.00 97.00 194 VAL A O 1
ATOM 1636 N N . MET A 1 195 ? 26.555 -1.213 -46.681 1.00 96.31 195 MET A N 1
ATOM 1637 C CA . MET A 1 195 ? 26.657 0.032 -47.450 1.00 96.31 195 MET A CA 1
ATOM 1638 C C . MET A 1 195 ? 28.050 0.212 -48.060 1.00 96.31 195 MET A C 1
ATOM 1640 O O . MET A 1 195 ? 28.167 0.384 -49.267 1.00 96.31 195 MET A O 1
ATOM 1644 N N . ARG A 1 196 ? 29.119 0.060 -47.265 1.00 97.38 196 ARG A N 1
ATOM 1645 C CA . ARG A 1 196 ? 30.500 0.139 -47.776 1.00 97.38 196 ARG A CA 1
ATOM 1646 C C . ARG A 1 196 ? 30.792 -0.899 -48.854 1.00 97.38 196 ARG A C 1
A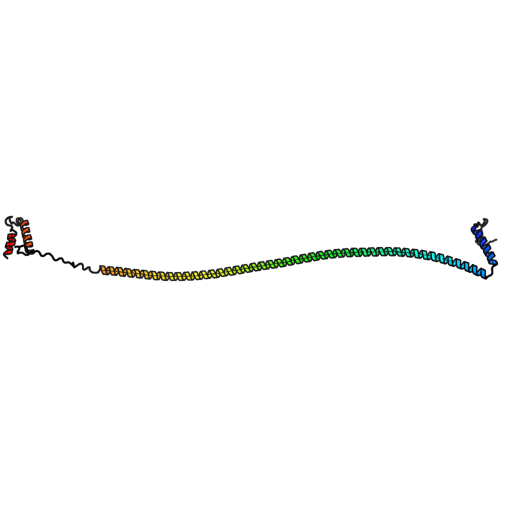TOM 1648 O O . ARG A 1 196 ? 31.472 -0.580 -49.824 1.00 97.38 196 ARG A O 1
ATOM 1655 N N . LYS A 1 197 ? 30.299 -2.131 -48.689 1.00 97.56 197 LYS A N 1
ATOM 1656 C CA . LYS A 1 197 ? 30.459 -3.201 -49.682 1.00 97.56 197 LYS A CA 1
ATOM 1657 C C . LYS A 1 197 ? 29.739 -2.846 -50.981 1.00 97.56 197 LYS A C 1
ATOM 1659 O O . LYS A 1 197 ? 30.324 -2.997 -52.046 1.00 97.56 197 LYS A O 1
ATOM 1664 N N . ARG A 1 198 ? 28.515 -2.314 -50.898 1.00 97.44 198 ARG A N 1
ATOM 1665 C CA . ARG A 1 198 ? 27.769 -1.818 -52.061 1.00 97.44 198 ARG A CA 1
ATOM 1666 C C . ARG A 1 198 ? 28.528 -0.703 -52.777 1.00 97.44 198 ARG A C 1
ATOM 1668 O O . ARG A 1 198 ? 28.721 -0.795 -53.982 1.00 97.44 198 ARG A O 1
ATOM 1675 N N . ASP A 1 199 ? 28.994 0.302 -52.043 1.00 96.31 199 ASP A N 1
ATOM 1676 C CA . ASP A 1 199 ? 29.700 1.448 -52.623 1.00 96.31 199 ASP A CA 1
ATOM 1677 C C . ASP A 1 199 ? 31.041 1.024 -53.246 1.00 96.31 199 ASP A C 1
ATOM 1679 O O . ASP A 1 199 ? 31.411 1.500 -54.315 1.00 96.31 199 ASP A O 1
ATOM 1683 N N . THR A 1 200 ? 31.735 0.063 -52.626 1.00 96.00 200 THR A N 1
ATOM 1684 C CA . THR A 1 200 ? 32.971 -0.524 -53.170 1.00 96.00 200 THR A CA 1
ATOM 1685 C C . THR A 1 200 ? 32.697 -1.309 -54.453 1.00 96.00 200 THR A C 1
ATOM 1687 O O . THR A 1 200 ? 33.460 -1.184 -55.405 1.00 96.00 200 THR A O 1
ATOM 1690 N N . ASN A 1 201 ? 31.602 -2.074 -54.512 1.00 96.06 201 ASN A N 1
ATOM 1691 C CA . ASN A 1 201 ? 31.198 -2.790 -55.724 1.00 96.06 201 ASN A CA 1
ATOM 1692 C C . ASN A 1 201 ? 30.849 -1.820 -56.862 1.00 96.06 201 ASN A C 1
ATOM 1694 O O . ASN A 1 201 ? 31.299 -2.024 -57.983 1.00 96.06 201 ASN A O 1
ATOM 1698 N N . ILE A 1 202 ? 30.102 -0.747 -56.575 1.00 95.62 202 ILE A N 1
ATOM 1699 C CA . ILE A 1 202 ? 29.790 0.298 -57.564 1.00 95.62 202 ILE A CA 1
ATOM 1700 C C . ILE A 1 202 ? 31.082 0.948 -58.066 1.00 95.62 202 ILE A C 1
ATOM 1702 O O . ILE A 1 202 ? 31.269 1.090 -59.268 1.00 95.62 202 ILE A O 1
ATOM 1706 N N . LEU A 1 203 ? 32.003 1.303 -57.164 1.00 95.06 203 LEU A N 1
ATOM 1707 C CA . LEU A 1 203 ? 33.279 1.904 -57.546 1.00 95.06 203 LEU A CA 1
ATOM 1708 C C . LEU A 1 203 ? 34.140 0.953 -58.390 1.00 95.06 203 LEU A C 1
ATOM 1710 O O . LEU A 1 203 ? 34.822 1.407 -59.303 1.00 95.06 203 LEU A O 1
ATOM 1714 N N . ALA A 1 204 ? 34.123 -0.347 -58.090 1.00 94.12 204 ALA A N 1
ATOM 1715 C CA . ALA A 1 204 ? 34.808 -1.354 -58.893 1.00 94.12 204 ALA A CA 1
ATOM 1716 C C . ALA A 1 204 ? 34.203 -1.457 -60.301 1.00 94.12 204 ALA A C 1
ATOM 1718 O O . ALA A 1 204 ? 34.960 -1.537 -61.262 1.00 94.12 204 ALA A O 1
ATOM 1719 N N . GLU A 1 205 ? 32.874 -1.391 -60.424 1.00 90.94 205 GLU A N 1
ATOM 1720 C CA . GLU A 1 205 ? 32.176 -1.392 -61.715 1.00 90.94 205 GLU A CA 1
ATOM 1721 C C . GLU A 1 205 ? 32.500 -0.141 -62.538 1.00 90.94 205 GLU A C 1
ATOM 1723 O O . GLU A 1 205 ? 32.884 -0.256 -63.693 1.00 90.94 205 GLU A O 1
ATOM 1728 N N . LEU A 1 206 ? 32.449 1.047 -61.925 1.00 90.06 206 LEU A N 1
ATOM 1729 C CA . LEU A 1 206 ? 32.792 2.317 -62.580 1.00 90.06 206 LEU A CA 1
ATOM 1730 C C . LEU A 1 206 ? 34.265 2.402 -63.007 1.00 90.06 206 LEU A C 1
ATOM 1732 O O . LEU A 1 206 ? 34.608 3.185 -63.886 1.00 90.06 206 LEU A O 1
ATOM 1736 N N . ARG A 1 207 ? 35.150 1.641 -62.351 1.00 90.81 207 ARG A N 1
ATOM 1737 C CA . ARG A 1 207 ? 36.573 1.546 -62.704 1.00 90.81 207 ARG A CA 1
ATOM 1738 C C . ARG A 1 207 ? 36.856 0.520 -63.791 1.00 90.81 207 ARG A C 1
ATOM 1740 O O . ARG A 1 207 ? 37.996 0.483 -64.254 1.00 90.81 207 ARG A O 1
ATOM 1747 N N . LYS A 1 208 ? 35.890 -0.324 -64.171 1.00 86.62 208 LYS A N 1
ATOM 1748 C CA . LYS A 1 208 ? 36.085 -1.205 -65.320 1.00 86.62 208 LYS A CA 1
ATOM 1749 C C . LYS A 1 208 ? 36.312 -0.313 -66.539 1.00 86.62 208 LYS A C 1
ATOM 1751 O O . LYS A 1 208 ? 35.487 0.568 -66.779 1.00 86.62 208 LYS A O 1
ATOM 1756 N N . PRO A 1 209 ? 37.422 -0.491 -67.272 1.00 83.88 209 PRO A N 1
ATOM 1757 C CA . PRO A 1 209 ? 37.603 0.190 -68.540 1.00 83.88 209 PRO A CA 1
ATOM 1758 C C . PRO A 1 209 ? 36.377 -0.093 -69.406 1.00 83.88 209 PRO A C 1
ATOM 1760 O O . PRO A 1 209 ? 36.046 -1.253 -69.650 1.00 83.88 209 PRO A O 1
ATOM 1763 N N . GLN A 1 210 ? 35.661 0.957 -69.796 1.00 70.19 210 GLN A N 1
ATOM 1764 C CA . GLN A 1 210 ? 34.595 0.832 -70.772 1.00 70.19 210 GLN A CA 1
ATOM 1765 C C . GLN A 1 210 ? 35.285 0.642 -72.124 1.00 70.19 210 GLN A C 1
ATOM 1767 O O . GLN A 1 210 ? 35.806 1.599 -72.695 1.00 70.19 210 GLN A O 1
ATOM 1772 N N . GLU A 1 211 ? 35.379 -0.605 -72.585 1.00 67.00 211 GLU A N 1
ATOM 1773 C CA . GLU A 1 211 ? 35.885 -0.943 -73.919 1.00 67.00 211 GLU A CA 1
ATOM 1774 C C . GLU A 1 211 ? 34.844 -0.551 -74.985 1.00 67.00 211 GLU A C 1
ATOM 1776 O O . GLU A 1 211 ? 34.310 -1.382 -75.708 1.00 67.00 211 GLU A O 1
ATOM 1781 N N . ASP A 1 212 ? 34.552 0.746 -75.087 1.00 64.94 212 ASP A N 1
ATOM 1782 C CA . ASP A 1 212 ? 33.704 1.370 -76.116 1.00 64.94 212 ASP A CA 1
ATOM 1783 C C . ASP A 1 212 ? 34.453 1.509 -77.462 1.00 64.94 212 ASP A C 1
ATOM 1785 O O . ASP A 1 212 ? 34.270 2.470 -78.208 1.00 64.94 212 ASP A O 1
ATOM 1789 N N . SER A 1 213 ? 35.344 0.568 -77.783 1.00 62.69 213 SER A N 1
ATOM 1790 C CA . SER A 1 213 ? 36.240 0.691 -78.941 1.00 62.69 213 SER A CA 1
ATOM 1791 C C . SER A 1 213 ? 35.797 -0.096 -80.171 1.00 62.69 213 SER A C 1
ATOM 1793 O O . SER A 1 213 ? 36.426 0.044 -81.218 1.00 62.69 213 SER A O 1
ATOM 1795 N N . GLU A 1 214 ? 34.725 -0.889 -80.105 1.00 63.94 214 GLU A N 1
ATOM 1796 C CA . GLU A 1 214 ? 34.270 -1.662 -81.262 1.00 63.94 214 GLU A CA 1
ATOM 1797 C C . GLU A 1 214 ? 32.777 -1.451 -81.524 1.00 63.94 214 GLU A C 1
ATOM 1799 O O . GLU A 1 214 ? 31.902 -1.948 -80.816 1.00 63.94 214 GLU A O 1
ATOM 1804 N N . ILE A 1 215 ? 32.485 -0.700 -82.591 1.00 66.62 215 ILE A N 1
ATOM 1805 C CA . ILE A 1 215 ? 31.166 -0.707 -83.220 1.00 66.62 215 ILE A CA 1
ATOM 1806 C C . ILE A 1 215 ? 30.971 -2.118 -83.786 1.00 66.62 215 ILE A C 1
ATOM 1808 O O . ILE A 1 215 ? 31.644 -2.497 -84.744 1.00 66.62 215 ILE A O 1
ATOM 1812 N N . VAL A 1 216 ? 30.069 -2.888 -83.174 1.00 64.38 216 VAL A N 1
ATOM 1813 C CA . VAL A 1 216 ? 29.780 -4.290 -83.534 1.00 64.38 216 VAL A CA 1
ATOM 1814 C C . VAL A 1 216 ? 29.350 -4.428 -85.003 1.00 64.38 216 VAL A C 1
ATOM 1816 O O . VAL A 1 216 ? 29.706 -5.403 -85.657 1.00 64.38 216 VAL A O 1
ATOM 1819 N N . ASP A 1 217 ? 28.663 -3.418 -85.545 1.00 71.00 217 ASP A N 1
ATOM 1820 C CA . ASP A 1 217 ? 28.250 -3.354 -86.948 1.00 71.00 217 ASP A CA 1
ATOM 1821 C C . ASP A 1 217 ? 29.114 -2.356 -87.728 1.00 71.00 217 ASP A C 1
ATOM 1823 O O . ASP A 1 217 ? 28.735 -1.204 -87.957 1.00 71.00 217 ASP A O 1
ATOM 1827 N N . GLN A 1 218 ? 30.292 -2.796 -88.171 1.00 72.38 218 GLN A N 1
ATOM 1828 C CA . GLN A 1 218 ? 31.027 -2.060 -89.198 1.00 72.38 218 GLN A CA 1
ATOM 1829 C C . GLN A 1 218 ? 30.250 -2.155 -90.515 1.00 72.38 218 GLN A C 1
ATOM 1831 O O . GLN A 1 218 ? 30.364 -3.129 -91.260 1.00 72.38 218 GLN A O 1
ATOM 1836 N N . THR A 1 219 ? 29.432 -1.145 -90.814 1.00 77.56 219 THR A N 1
ATOM 1837 C CA . THR A 1 219 ? 28.777 -1.038 -92.120 1.00 77.56 219 THR A CA 1
ATOM 1838 C C . THR A 1 219 ? 29.848 -0.964 -93.201 1.00 77.56 219 THR A C 1
ATOM 1840 O O . THR A 1 219 ? 30.616 -0.001 -93.256 1.00 77.56 219 THR A O 1
ATOM 1843 N N . VAL A 1 220 ? 29.909 -1.986 -94.054 1.00 79.06 220 VAL A N 1
ATOM 1844 C CA . VAL A 1 220 ? 30.863 -2.034 -95.164 1.00 79.06 220 VAL A CA 1
ATOM 1845 C C . VAL A 1 220 ? 30.585 -0.847 -96.085 1.00 79.06 220 VAL A C 1
ATOM 1847 O O . VAL A 1 220 ? 29.450 -0.655 -96.527 1.00 79.06 220 VAL A O 1
ATOM 1850 N N . LEU A 1 221 ? 31.603 -0.027 -96.354 1.00 77.50 221 LEU A N 1
ATOM 1851 C CA . LEU A 1 221 ? 31.447 1.114 -97.253 1.00 77.50 221 LEU A CA 1
ATOM 1852 C C . LEU A 1 221 ? 31.033 0.622 -98.653 1.00 77.50 221 LEU A C 1
ATOM 1854 O O . LEU A 1 221 ? 31.594 -0.367 -99.136 1.00 77.50 221 LEU A O 1
ATOM 1858 N N . PRO A 1 222 ? 30.086 1.298 -99.331 1.00 83.69 222 PRO A N 1
ATOM 1859 C CA . PRO A 1 222 ? 29.695 0.937 -100.686 1.00 83.69 222 PRO A CA 1
ATOM 1860 C C . PRO A 1 222 ? 30.899 0.967 -101.631 1.00 83.69 222 PRO A C 1
ATOM 1862 O O . PRO A 1 222 ? 31.639 1.951 -101.683 1.00 83.69 222 PRO A O 1
ATOM 1865 N N . SER A 1 223 ? 31.089 -0.092 -102.418 1.00 80.12 223 SER A N 1
ATOM 1866 C CA . SER A 1 223 ? 32.106 -0.095 -103.467 1.00 80.12 223 SER A CA 1
ATOM 1867 C C . SER A 1 223 ? 31.648 0.782 -104.633 1.00 80.12 223 SER A C 1
ATOM 1869 O O . SER A 1 223 ? 30.680 0.447 -105.317 1.00 80.12 223 SER A O 1
ATOM 1871 N N . PHE A 1 224 ? 32.347 1.884 -104.896 1.00 78.44 224 PHE A N 1
ATOM 1872 C CA . PHE A 1 224 ? 32.100 2.693 -106.086 1.00 78.44 224 PHE A CA 1
ATOM 1873 C C . PHE A 1 224 ? 32.862 2.124 -107.285 1.00 78.44 224 PHE A C 1
ATOM 1875 O O . PHE A 1 224 ? 34.058 1.838 -107.203 1.00 78.44 224 PHE A O 1
ATOM 1882 N N . SER A 1 225 ? 32.182 1.976 -108.422 1.00 80.19 225 SER A N 1
ATOM 1883 C CA . SER A 1 225 ? 32.839 1.636 -109.682 1.00 80.19 225 SER A CA 1
ATOM 1884 C C . SER A 1 225 ? 33.724 2.788 -110.143 1.00 80.19 225 SER A C 1
ATOM 1886 O O . SER A 1 225 ? 33.363 3.959 -110.011 1.00 80.19 225 SER A O 1
ATOM 1888 N N . ARG A 1 226 ? 34.866 2.461 -110.746 1.00 81.06 226 ARG A N 1
ATOM 1889 C CA . ARG A 1 226 ? 35.755 3.468 -111.322 1.00 81.06 226 ARG A CA 1
ATOM 1890 C C . ARG A 1 226 ? 35.037 4.267 -112.414 1.00 81.06 226 ARG A C 1
ATOM 1892 O O . ARG A 1 226 ? 34.344 3.683 -113.244 1.00 81.06 226 ARG A O 1
ATOM 1899 N N . ILE A 1 227 ? 35.252 5.583 -112.441 1.00 81.19 227 ILE A N 1
ATOM 1900 C CA . ILE A 1 227 ? 34.744 6.457 -113.506 1.00 81.19 227 ILE A CA 1
ATOM 1901 C C . ILE A 1 227 ? 35.317 5.974 -114.854 1.00 81.19 227 ILE A C 1
ATOM 1903 O O . ILE A 1 227 ? 36.544 5.886 -114.988 1.00 81.19 227 ILE A O 1
ATOM 1907 N N . PRO A 1 228 ? 34.477 5.645 -115.856 1.00 80.19 228 PRO A N 1
ATOM 1908 C CA . PRO A 1 228 ? 34.951 5.197 -117.160 1.00 80.19 228 PRO A CA 1
ATOM 1909 C C . PRO A 1 228 ? 35.911 6.210 -117.794 1.00 80.19 228 PRO A C 1
ATOM 1911 O O . PRO A 1 228 ? 35.640 7.405 -117.831 1.00 80.19 228 PRO A O 1
ATOM 1914 N N . GLY A 1 229 ? 37.054 5.731 -118.287 1.00 77.88 229 GLY A N 1
ATOM 1915 C CA . GLY A 1 229 ? 38.080 6.574 -118.911 1.00 77.88 229 GLY A CA 1
ATOM 1916 C C . GLY A 1 229 ? 39.063 7.243 -117.941 1.00 77.88 229 GLY A C 1
ATOM 1917 O O . GLY A 1 229 ? 40.136 7.645 -118.392 1.00 77.88 229 GLY A O 1
ATOM 1918 N N . LEU A 1 230 ? 38.772 7.289 -116.633 1.00 79.88 230 LEU A N 1
ATOM 1919 C CA . LEU A 1 230 ? 39.692 7.807 -115.617 1.00 79.88 230 LEU A CA 1
ATOM 1920 C C . LEU A 1 230 ? 40.736 6.741 -115.264 1.00 79.88 230 LEU A C 1
ATOM 1922 O O . LEU A 1 230 ? 40.419 5.720 -114.654 1.00 79.88 230 LEU A O 1
ATOM 1926 N N . LYS A 1 231 ? 41.993 6.966 -115.659 1.00 79.75 231 LYS A N 1
ATOM 1927 C CA . LYS A 1 231 ? 43.099 6.014 -115.436 1.00 79.75 231 LYS A CA 1
ATOM 1928 C C . LYS A 1 231 ? 43.923 6.293 -114.184 1.00 79.75 231 LYS A C 1
ATOM 1930 O O . LYS A 1 231 ? 44.732 5.445 -113.806 1.00 79.75 231 LYS A O 1
ATOM 1935 N N . LEU A 1 232 ? 43.659 7.397 -113.498 1.00 81.94 232 LEU A N 1
ATOM 1936 C CA . LEU A 1 232 ? 44.325 7.763 -112.251 1.00 81.94 232 LEU A CA 1
ATOM 1937 C C . LEU A 1 232 ? 43.663 7.101 -111.042 1.00 81.94 232 LEU A C 1
ATOM 1939 O O . LEU A 1 232 ? 42.479 6.744 -111.079 1.00 81.94 232 LEU A O 1
ATOM 1943 N N . THR A 1 233 ? 44.437 6.882 -109.982 1.00 85.75 233 THR A N 1
ATOM 1944 C CA . THR A 1 233 ? 43.881 6.514 -108.675 1.00 85.75 233 THR A CA 1
ATOM 1945 C C . THR A 1 233 ? 43.023 7.666 -108.146 1.00 85.75 233 THR A C 1
ATOM 1947 O O . THR A 1 233 ? 43.173 8.806 -108.587 1.00 85.75 233 THR A O 1
ATOM 1950 N N . GLY A 1 234 ? 42.124 7.388 -107.197 1.00 82.94 234 GLY A N 1
ATOM 1951 C CA . GLY A 1 234 ? 41.315 8.444 -106.575 1.00 82.94 234 GLY A CA 1
ATOM 1952 C C . GLY A 1 234 ? 42.181 9.560 -105.982 1.00 82.94 234 GLY A C 1
ATOM 1953 O O . GLY A 1 234 ? 41.882 10.731 -106.180 1.00 82.94 234 GLY A O 1
ATOM 1954 N N . THR A 1 235 ? 43.305 9.191 -105.360 1.00 85.56 235 THR A N 1
ATOM 1955 C CA . THR A 1 235 ? 44.305 10.136 -104.846 1.00 85.56 235 THR A CA 1
ATOM 1956 C C . THR A 1 235 ? 44.965 10.944 -105.959 1.00 85.56 235 THR A C 1
ATOM 1958 O O . THR A 1 235 ? 44.922 12.164 -105.919 1.00 85.56 235 THR A O 1
ATOM 1961 N N . GLY A 1 236 ? 45.473 10.294 -107.011 1.00 87.06 236 GLY A N 1
ATOM 1962 C CA . GLY A 1 236 ? 46.147 11.000 -108.103 1.00 87.06 236 GLY A CA 1
ATOM 1963 C C . GLY A 1 236 ? 45.224 11.946 -108.878 1.00 87.06 236 GLY A C 1
ATOM 1964 O O . GLY A 1 236 ? 45.653 13.007 -109.318 1.00 87.06 236 GLY A O 1
ATOM 1965 N N . TYR A 1 237 ? 43.942 11.599 -109.027 1.00 85.94 237 TYR A N 1
ATOM 1966 C CA . TYR A 1 237 ? 42.962 12.512 -109.619 1.00 85.94 237 TYR A CA 1
ATOM 1967 C C . TYR A 1 237 ? 42.618 13.680 -108.686 1.00 85.94 237 TYR A C 1
ATOM 1969 O O . TYR A 1 237 ? 42.481 14.805 -109.160 1.00 85.94 237 TYR A O 1
ATOM 1977 N N . ALA A 1 238 ? 42.512 13.439 -107.374 1.00 88.81 238 ALA A N 1
ATOM 1978 C CA . ALA A 1 238 ? 42.296 14.501 -106.394 1.00 88.81 238 ALA A CA 1
ATOM 1979 C C . ALA A 1 238 ? 43.465 15.498 -106.376 1.00 88.81 238 ALA A C 1
ATOM 1981 O O . ALA A 1 238 ? 43.232 16.704 -106.415 1.00 88.81 238 ALA A O 1
ATOM 1982 N N . ASP A 1 239 ? 44.706 15.009 -106.418 1.00 89.44 239 ASP A N 1
ATOM 1983 C CA . ASP A 1 239 ? 45.902 15.854 -106.494 1.00 89.44 239 ASP A CA 1
ATOM 1984 C C . ASP A 1 239 ? 45.913 16.703 -107.771 1.00 89.44 239 ASP A C 1
ATOM 1986 O O . ASP A 1 239 ? 46.187 17.903 -107.720 1.00 89.44 239 ASP A O 1
ATOM 1990 N N . LEU A 1 240 ? 45.538 16.120 -108.917 1.00 88.88 240 LEU A N 1
ATOM 1991 C CA . LEU A 1 240 ? 45.385 16.884 -110.157 1.00 88.88 240 LEU A CA 1
ATOM 1992 C C . LEU A 1 240 ? 44.316 17.968 -110.055 1.00 88.88 240 LEU A C 1
ATOM 1994 O O . LEU A 1 240 ? 44.541 19.063 -110.560 1.00 88.88 240 LEU A O 1
ATOM 1998 N N . LEU A 1 241 ? 43.170 17.686 -109.431 1.00 89.81 241 LEU A N 1
ATOM 1999 C CA . LEU A 1 241 ? 42.128 18.692 -109.226 1.00 89.81 241 LEU A CA 1
ATOM 2000 C C . LEU A 1 241 ? 42.624 19.830 -108.334 1.00 89.81 241 LEU A C 1
ATOM 2002 O O . LEU A 1 241 ? 42.352 20.985 -108.642 1.00 89.81 241 LEU A O 1
ATOM 2006 N N . MET A 1 242 ? 43.393 19.528 -107.283 1.00 90.94 242 MET A N 1
ATOM 2007 C CA . MET A 1 242 ? 43.999 20.563 -106.442 1.00 90.94 242 MET A CA 1
ATOM 2008 C C . MET A 1 242 ? 44.953 21.456 -107.240 1.00 90.94 242 MET A C 1
ATOM 2010 O O . MET A 1 242 ? 44.885 22.676 -107.124 1.00 90.94 242 MET A O 1
ATOM 2014 N N . VAL A 1 243 ? 45.818 20.870 -108.075 1.00 89.19 243 VAL A N 1
ATOM 2015 C CA . VAL A 1 243 ? 46.751 21.635 -108.921 1.00 89.19 243 VAL A CA 1
ATOM 2016 C C . VAL A 1 243 ? 46.006 22.429 -109.993 1.00 89.19 243 VAL A C 1
ATOM 2018 O O . VAL A 1 243 ? 46.331 23.590 -110.225 1.00 89.19 243 VAL A O 1
ATOM 2021 N N . PHE A 1 244 ? 45.001 21.827 -110.630 1.00 88.69 244 PHE A N 1
ATOM 2022 C CA . PHE A 1 244 ? 44.159 22.488 -111.623 1.00 88.69 244 PHE A CA 1
ATOM 2023 C C . PHE A 1 244 ? 43.451 23.706 -111.020 1.00 88.69 244 PHE A C 1
ATOM 2025 O O . PHE A 1 244 ? 43.553 24.798 -111.570 1.00 88.69 244 PHE A O 1
ATOM 2032 N N . GLU A 1 245 ? 42.810 23.544 -109.863 1.00 89.19 245 GLU A N 1
ATOM 2033 C CA . GLU A 1 245 ? 42.105 24.622 -109.167 1.00 89.19 245 GLU A CA 1
ATOM 2034 C C . GLU A 1 245 ? 43.073 25.704 -108.669 1.00 89.19 245 GLU A C 1
ATOM 2036 O O . GLU A 1 245 ? 42.791 26.898 -108.758 1.00 89.19 245 GLU A O 1
ATOM 2041 N N . PHE A 1 246 ? 44.256 25.309 -108.192 1.00 90.75 246 PHE A N 1
ATOM 2042 C CA . PHE A 1 246 ? 45.305 26.251 -107.818 1.00 90.75 246 PHE A CA 1
ATOM 2043 C C . PHE A 1 246 ? 45.756 27.096 -109.015 1.00 90.75 246 PHE A C 1
ATOM 2045 O O . PHE A 1 246 ? 45.815 28.318 -108.916 1.00 90.75 246 PHE A O 1
ATOM 2052 N N . LEU A 1 247 ? 46.041 26.471 -110.159 1.00 88.12 247 LEU A N 1
ATOM 2053 C CA . LEU A 1 247 ? 46.454 27.190 -111.364 1.00 88.12 247 LEU A CA 1
ATOM 2054 C C . LEU A 1 247 ? 45.323 28.026 -111.959 1.00 88.12 247 LEU A C 1
ATOM 2056 O O . LEU A 1 247 ? 45.592 29.084 -112.513 1.00 88.12 247 LEU A O 1
ATOM 2060 N N . HIS A 1 248 ? 44.072 27.596 -111.827 1.00 85.00 248 HIS A N 1
ATOM 2061 C CA . HIS A 1 248 ? 42.931 28.393 -112.258 1.00 85.00 248 HIS A CA 1
ATOM 2062 C C . HIS A 1 248 ? 42.772 29.660 -111.400 1.00 85.00 248 HIS A C 1
ATOM 2064 O O . HIS A 1 248 ? 42.552 30.740 -111.938 1.00 85.00 248 HIS A O 1
ATOM 2070 N N . ASN A 1 249 ? 42.955 29.556 -110.079 1.00 87.69 249 ASN A N 1
ATOM 2071 C CA . ASN A 1 249 ? 42.801 30.691 -109.161 1.00 87.69 249 ASN A CA 1
ATOM 2072 C C . ASN A 1 249 ? 44.032 31.613 -109.087 1.00 87.69 249 ASN A C 1
ATOM 2074 O O . ASN A 1 249 ? 43.882 32.812 -108.875 1.00 87.69 249 ASN A O 1
ATOM 2078 N N . PHE A 1 250 ? 45.247 31.077 -109.243 1.00 87.25 250 PHE A N 1
ATOM 2079 C CA . PHE A 1 250 ? 46.504 31.827 -109.087 1.00 87.25 250 PHE A CA 1
ATOM 2080 C C . PHE A 1 250 ? 47.321 31.954 -110.381 1.00 87.25 250 PHE A C 1
ATOM 2082 O O . PHE A 1 250 ? 48.379 32.586 -110.373 1.00 87.25 250 PHE A O 1
ATOM 2089 N N . GLY A 1 251 ? 46.862 31.377 -111.495 1.00 84.75 251 GLY A N 1
ATOM 2090 C CA . GLY A 1 251 ? 47.599 31.328 -112.761 1.00 84.75 251 GLY A CA 1
ATOM 2091 C C . GLY A 1 251 ? 47.998 32.704 -113.282 1.00 84.75 251 GLY A C 1
ATOM 2092 O O . GLY A 1 251 ? 49.163 32.904 -113.621 1.00 84.75 251 GLY A O 1
ATOM 2093 N N . GLU A 1 252 ? 47.078 33.671 -113.239 1.00 83.19 252 GLU A N 1
ATOM 2094 C CA . GLU A 1 252 ? 47.343 35.054 -113.653 1.00 83.19 252 GLU A CA 1
ATOM 2095 C C . GLU A 1 252 ? 48.450 35.698 -112.806 1.00 83.19 252 GLU A C 1
ATOM 2097 O O . GLU A 1 252 ? 49.386 36.298 -113.335 1.00 83.19 252 GLU A O 1
ATOM 2102 N N . THR A 1 253 ? 48.408 35.500 -111.483 1.00 84.06 253 THR A N 1
ATOM 2103 C CA . THR A 1 253 ? 49.412 36.047 -110.552 1.00 84.06 253 THR A CA 1
ATOM 2104 C C . THR A 1 253 ? 50.792 35.413 -110.753 1.00 84.06 253 THR A C 1
ATOM 2106 O O . THR A 1 253 ? 51.813 36.061 -110.533 1.00 84.06 253 THR A O 1
ATOM 2109 N N . LEU A 1 254 ? 50.838 34.157 -111.203 1.00 84.00 254 LEU A N 1
ATOM 2110 C CA . LEU A 1 254 ? 52.073 33.442 -111.538 1.00 84.00 254 LEU A CA 1
ATOM 2111 C C . LEU A 1 254 ? 52.611 33.778 -112.942 1.00 84.00 254 LEU A C 1
ATOM 2113 O O . LEU A 1 254 ? 53.680 33.293 -113.312 1.00 84.00 254 LEU A O 1
ATOM 2117 N N . GLY A 1 255 ? 51.905 34.607 -113.720 1.00 80.00 255 GLY A N 1
ATOM 2118 C CA . GLY A 1 255 ? 52.303 35.009 -115.071 1.00 80.00 255 GLY A CA 1
ATOM 2119 C C . GLY A 1 255 ? 51.826 34.071 -116.187 1.00 80.00 255 GLY A C 1
ATOM 2120 O O . GLY A 1 255 ? 52.275 34.209 -117.327 1.00 80.00 255 GLY A O 1
ATOM 2121 N N . PHE A 1 256 ? 50.916 33.132 -115.899 1.00 78.38 256 PHE A N 1
ATOM 2122 C CA . PHE A 1 256 ? 50.197 32.378 -116.927 1.00 78.38 256 PHE A CA 1
ATOM 2123 C C . PHE A 1 256 ? 49.012 33.218 -117.427 1.00 78.38 256 PHE A C 1
ATOM 2125 O O . PHE A 1 256 ? 48.150 33.604 -116.646 1.00 78.38 256 PHE A O 1
ATOM 2132 N N . GLY A 1 257 ? 48.944 33.510 -118.730 1.00 69.75 257 GLY A N 1
ATOM 2133 C CA . GLY A 1 257 ? 47.756 34.150 -119.314 1.00 69.75 257 GLY A CA 1
ATOM 2134 C C . GLY A 1 257 ? 46.529 33.227 -119.267 1.00 69.75 257 GLY A C 1
ATOM 2135 O O . GLY A 1 257 ? 46.695 32.008 -119.290 1.00 69.75 257 GLY A O 1
ATOM 2136 N N . GLU A 1 258 ? 45.311 33.786 -119.263 1.00 65.00 258 GLU A N 1
ATOM 2137 C CA . GLU A 1 258 ? 44.035 33.035 -119.164 1.00 65.00 258 GLU A CA 1
ATOM 2138 C C . GLU A 1 258 ? 43.917 31.860 -120.156 1.00 65.00 258 GLU A C 1
ATOM 2140 O O . GLU A 1 258 ? 43.319 30.834 -119.848 1.00 65.00 258 GLU A O 1
ATOM 2145 N N . TYR A 1 259 ? 44.537 31.967 -121.335 1.00 66.38 259 TYR A N 1
ATOM 2146 C CA . TYR A 1 259 ? 44.506 30.938 -122.382 1.00 66.38 259 TYR A CA 1
ATOM 2147 C C . TYR A 1 259 ? 45.631 29.889 -122.277 1.00 66.38 259 TYR A C 1
ATOM 2149 O O . TYR A 1 259 ? 45.653 28.942 -123.061 1.00 66.38 259 TYR A O 1
ATOM 2157 N N . ASN A 1 260 ? 46.561 30.045 -121.327 1.00 72.00 260 ASN A N 1
ATOM 2158 C CA . ASN A 1 260 ? 47.738 29.185 -121.153 1.00 72.00 260 ASN A CA 1
ATOM 2159 C C . ASN A 1 260 ? 47.625 28.212 -119.965 1.00 72.00 260 ASN A C 1
ATOM 2161 O O . ASN A 1 260 ? 48.551 27.431 -119.740 1.00 72.00 260 ASN A O 1
ATOM 2165 N N . VAL A 1 261 ? 46.521 28.227 -119.208 1.00 76.81 261 VAL A N 1
ATOM 2166 C CA . VAL A 1 261 ? 46.273 27.243 -118.143 1.00 76.81 261 VAL A CA 1
ATOM 2167 C C . VAL A 1 261 ? 45.764 25.939 -118.776 1.00 76.81 261 VAL A C 1
ATOM 2169 O O . VAL A 1 261 ? 44.729 25.956 -119.449 1.00 76.81 261 VAL A O 1
ATOM 2172 N N . PRO A 1 262 ? 46.456 24.795 -118.602 1.00 80.25 262 PRO A N 1
ATOM 2173 C CA . PRO A 1 262 ? 46.016 23.540 -119.198 1.00 80.25 262 PRO A CA 1
ATOM 2174 C C . PRO A 1 262 ? 44.650 23.129 -118.649 1.00 80.25 262 PRO A C 1
ATOM 2176 O O . PRO A 1 262 ? 44.392 23.198 -117.448 1.00 80.25 262 PRO A O 1
ATOM 2179 N N . ASN A 1 263 ? 43.765 22.660 -119.525 1.00 81.25 263 ASN A N 1
ATOM 2180 C CA . ASN A 1 263 ? 42.489 22.119 -119.074 1.00 81.25 263 ASN A CA 1
ATOM 2181 C C . ASN A 1 263 ? 42.681 20.753 -118.389 1.00 81.25 263 ASN A C 1
ATOM 2183 O O . ASN A 1 263 ? 43.694 20.069 -118.562 1.00 81.25 263 ASN A O 1
ATOM 2187 N N . LEU A 1 264 ? 41.674 20.320 -117.630 1.00 79.62 264 LEU A N 1
ATOM 2188 C CA . LEU A 1 264 ? 41.729 19.055 -116.895 1.00 79.62 264 LEU A CA 1
ATOM 2189 C C . LEU A 1 264 ? 41.972 17.837 -117.809 1.00 79.62 264 LEU A C 1
ATOM 2191 O O . LEU A 1 264 ? 42.611 16.866 -117.402 1.00 79.62 264 LEU A O 1
ATOM 2195 N N . PHE A 1 265 ? 41.521 17.902 -119.067 1.00 80.56 265 PHE A N 1
ATOM 2196 C CA . PHE A 1 265 ? 41.785 16.865 -120.064 1.00 80.56 265 PHE A CA 1
ATOM 2197 C C . PHE A 1 265 ? 43.273 16.788 -120.436 1.00 80.56 265 PHE A C 1
ATOM 2199 O O . PHE A 1 265 ? 43.809 15.684 -120.514 1.00 80.56 265 PHE A O 1
ATOM 2206 N N . MET A 1 266 ? 43.960 17.924 -120.603 1.00 79.38 266 MET A N 1
ATOM 2207 C CA . MET A 1 266 ? 45.407 17.973 -120.832 1.00 79.38 266 MET A CA 1
ATOM 2208 C C . MET A 1 266 ? 46.176 17.408 -119.639 1.00 79.38 266 MET A C 1
ATOM 2210 O O . MET A 1 266 ? 47.037 16.559 -119.839 1.00 79.38 266 MET A O 1
ATOM 2214 N N . PHE A 1 267 ? 45.830 17.785 -118.405 1.00 79.50 267 PHE A N 1
ATOM 2215 C CA . PHE A 1 267 ? 46.478 17.224 -117.213 1.00 79.50 267 PHE A CA 1
ATOM 2216 C C . PHE A 1 267 ? 46.300 15.705 -117.114 1.00 79.50 267 PHE A C 1
ATOM 2218 O O . PHE A 1 267 ? 47.271 14.973 -116.922 1.00 79.50 267 PHE A O 1
ATOM 2225 N N . HIS A 1 268 ? 45.081 15.211 -117.332 1.00 77.50 268 HIS A N 1
ATOM 2226 C CA . HIS A 1 268 ? 44.813 13.775 -117.350 1.00 77.50 268 HIS A CA 1
ATOM 2227 C C . HIS A 1 268 ? 45.526 13.050 -118.513 1.00 77.50 268 HIS A C 1
ATOM 2229 O O . HIS A 1 268 ? 45.957 11.906 -118.358 1.00 77.50 268 HIS A O 1
ATOM 2235 N N . ALA A 1 269 ? 45.684 13.694 -119.674 1.00 76.00 269 ALA A N 1
ATOM 2236 C CA . ALA A 1 269 ? 46.385 13.134 -120.831 1.00 76.00 269 ALA A CA 1
ATOM 2237 C C . ALA A 1 269 ? 47.915 13.117 -120.666 1.00 76.00 269 ALA A C 1
ATOM 2239 O O . ALA A 1 269 ? 48.552 12.159 -121.099 1.00 76.00 269 ALA A O 1
ATOM 2240 N N . THR A 1 270 ? 48.507 14.120 -120.017 1.00 71.75 270 THR A N 1
ATOM 2241 C CA . THR A 1 270 ? 49.954 14.178 -119.757 1.00 71.75 270 THR A CA 1
ATOM 2242 C C . THR A 1 270 ? 50.378 13.101 -118.766 1.00 71.75 270 THR A C 1
ATOM 2244 O O . THR A 1 270 ? 51.345 12.385 -119.009 1.00 71.75 270 THR A O 1
ATOM 2247 N N . VAL A 1 271 ? 49.606 12.899 -117.693 1.00 67.31 271 VAL A N 1
ATOM 2248 C CA . VAL A 1 271 ? 49.887 11.827 -116.720 1.00 67.31 271 VAL A CA 1
ATOM 2249 C C . VAL A 1 271 ? 49.642 10.434 -117.323 1.00 67.31 271 VAL A C 1
ATOM 2251 O O . VAL A 1 271 ? 50.167 9.451 -116.826 1.00 67.31 271 VAL A O 1
ATOM 2254 N N . ARG A 1 272 ? 48.909 10.324 -118.443 1.00 63.56 272 ARG A N 1
ATOM 2255 C CA . ARG A 1 272 ? 48.740 9.066 -119.195 1.00 63.56 272 ARG A CA 1
ATOM 2256 C C . ARG A 1 272 ? 49.985 8.659 -120.006 1.00 63.56 272 ARG A C 1
ATOM 2258 O O . ARG A 1 272 ? 50.026 7.517 -120.460 1.00 63.56 272 ARG A O 1
ATOM 2265 N N . GLN A 1 273 ? 50.936 9.565 -120.254 1.00 58.91 273 GLN A N 1
ATOM 2266 C CA . GLN A 1 273 ? 52.154 9.279 -121.033 1.00 58.91 273 GLN A CA 1
ATOM 2267 C C . GLN A 1 273 ? 53.319 8.721 -120.195 1.00 58.91 273 GLN A C 1
ATOM 2269 O O . GLN A 1 273 ? 54.336 8.343 -120.776 1.00 58.91 273 GLN A O 1
ATOM 2274 N N . PHE A 1 274 ? 53.151 8.621 -118.874 1.00 53.25 274 PHE A N 1
ATOM 2275 C CA . PHE A 1 274 ? 54.056 7.944 -117.941 1.00 53.25 274 PHE A CA 1
ATOM 2276 C C . PHE A 1 274 ? 53.356 6.733 -117.314 1.00 53.25 274 PHE A C 1
ATOM 2278 O O . PHE A 1 274 ? 54.074 5.772 -116.963 1.00 53.25 274 PHE A O 1
#

Secondary structure (DSSP, 8-state):
-----SS----S------HHHHHHHHHHHHHHHHHHTS-HHHHHHHHHHHHHHHHHHHHHHHHHHHHHHHHHHHHHHHHHHHHHHHHHHHHHHHHHHHHHHHHHHHHHHHHHHHHHHHHHHHHHHHHHHHHHHHHHHHHHHHHHHHHHHHHHHHHHHHHHHHHHHHHHHHHHHHHHHHHHHHHHHHHHHHHHHHHHHHHHHHHHHHTS---TT--S---PPP-PPPPTT--S-HHHHHHHHHHHHHHHHHTTTTT--TTSSPPHHHHHHHHTT-

Organism: Anopheles coluzzii (NCBI:txid1518534)

pLDDT: mean 80.71, std 13.88, range [42.12, 98.06]

Radius of gyration: 107.55 Å; chains: 1; bounding box: 155×68×290 Å

Foldseek 3Di:
DDDDDDDPDDPDDDDDDDPVRVVVVVVVVVVVVVVVPDDPVVVVVVVVVVVVVVVVVVVVVVVVVVVVVVVVVVVVVVVVVVVVVVVVVVVVVVVVVVVVVVVVVVVVVVVVVVVVVVVVVVVVVVVVVVVVVVVVVVVVVVVVVVVVVVVVVVVVVVVVVVVVVVVVVVVVVVVVVVVVVVVVVVVVVVVVVVVVVVVVVVVVVVPPPPCPPDPVDPPDDDDDDDDPPQPDDPVVLVVLVVVLVCCCVCVVVVVHDPVRRDDSVVVSVVVVVD

Sequence (274 aa):
LQPAPLPYATDGEFIKMTDVEVARRLEDLKMFTRHAGLGVEQRIEIAKQQQALRDAKKLAKEEMNKNKEKARQAKEAERNERLEQQRKERELKNQQALEAKKKREEELARQKAEEAARKAQEKEQKRQQALLQKEQELAKQKELMYAMEMERERRRQHMALIKQLELRRKFEEKEKKKHQVILDKLIQREKKLVMRKRDTNILAELRKPQEDSEIVDQTVLPSFSRIPGLKLTGTGYADLLMVFEFLHNFGETLGFGEYNVPNLFMFHATVRQF